Protein AF-A0A258B356-F1 (afdb_monomer_lite)

Secondary structure (DSSP, 8-state):
-----PPPPHHHHHGGG--------SS--HHHHHHHHHHHTT--HHHHHHHH---HHHHHHHHTSHHHHHHHHHHHHHHHHHHHHHHHHHHHHHHHHHHHHHHHHHH-GGGS-HHHHHHHHHHHHHHTT-S---------------HHHHHHHHHHHHTTS----TTS------TTSS-S--PPEETTEE---------------SHHHHHTTSSS--

Foldseek 3Di:
DDDDDDDDDPVVVVVVPPPDDLDQDDDDDPLLLVLLLCVLVVDDLVVSCVVSVDDSVVVVSLCVHPVSVVSNVVNNVVVVVVVVVVVVVVVVVVVVVVVVVVVCCVPPVPVDDPVNVVVVVQVVCVVVVVHDDDPPPPPPCPVVCPVVNVVVVVVVVVVVDDDDPPDDDPPDPPPPPDDPDPADDDPNHGDDDDPDPPDPPPDPPPVVVVVVVPPPDD

Structure (mmCIF, N/CA/C/O backbone):
data_AF-A0A258B356-F1
#
_entry.id   AF-A0A258B356-F1
#
loop_
_atom_site.group_PDB
_atom_site.id
_atom_site.type_symbol
_atom_site.label_atom_id
_atom_site.label_alt_id
_atom_site.label_comp_id
_atom_site.label_asym_id
_atom_site.label_entity_id
_atom_site.label_seq_id
_atom_site.pdbx_PDB_ins_code
_atom_site.Cartn_x
_atom_site.Cartn_y
_atom_site.Cartn_z
_atom_site.occupancy
_atom_site.B_iso_or_equiv
_atom_site.auth_seq_id
_atom_site.auth_comp_id
_atom_site.auth_asym_id
_atom_site.auth_atom_id
_atom_site.pdbx_PDB_model_num
ATOM 1 N N . MET A 1 1 ? 37.649 -4.339 -67.274 1.00 43.03 1 MET A N 1
ATOM 2 C CA . MET A 1 1 ? 37.878 -3.579 -66.028 1.00 43.03 1 MET A CA 1
ATOM 3 C C . MET A 1 1 ? 37.607 -4.519 -64.869 1.00 43.03 1 MET A C 1
ATOM 5 O O . MET A 1 1 ? 36.461 -4.872 -64.635 1.00 43.03 1 MET A O 1
ATOM 9 N N . THR A 1 2 ? 38.665 -5.040 -64.258 1.00 38.47 2 THR A N 1
ATOM 10 C CA . THR A 1 2 ? 38.618 -6.016 -63.162 1.00 38.47 2 THR A CA 1
ATOM 11 C C . THR A 1 2 ? 38.406 -5.286 -61.837 1.00 38.47 2 THR A C 1
ATOM 13 O O . THR A 1 2 ? 39.225 -4.451 -61.463 1.00 38.47 2 THR A O 1
ATOM 16 N N . LEU A 1 3 ? 37.299 -5.579 -61.150 1.00 47.00 3 LEU A N 1
ATOM 17 C CA . LEU A 1 3 ? 37.018 -5.106 -59.793 1.00 47.00 3 LEU A CA 1
ATOM 18 C C . LEU A 1 3 ? 38.031 -5.742 -58.830 1.00 47.00 3 LEU A C 1
ATOM 20 O O . LEU A 1 3 ? 37.992 -6.943 -58.577 1.00 47.00 3 LEU A O 1
ATOM 24 N N . SER A 1 4 ? 38.970 -4.930 -58.349 1.00 47.59 4 SER A N 1
ATOM 25 C CA . SER A 1 4 ? 39.955 -5.299 -57.335 1.00 47.59 4 SER A CA 1
ATOM 26 C C . SER A 1 4 ? 39.274 -5.320 -55.969 1.00 47.59 4 SER A C 1
ATOM 28 O O . SER A 1 4 ? 38.911 -4.268 -55.448 1.00 47.59 4 SER A O 1
ATOM 30 N N . ALA A 1 5 ? 39.095 -6.505 -55.390 1.00 57.16 5 ALA A N 1
ATOM 31 C CA . ALA A 1 5 ? 38.694 -6.651 -53.997 1.00 57.16 5 ALA A CA 1
ATOM 32 C C . ALA A 1 5 ? 39.847 -6.172 -53.096 1.00 57.16 5 ALA A C 1
ATOM 34 O O . ALA A 1 5 ? 40.928 -6.762 -53.107 1.00 57.16 5 ALA A O 1
ATOM 35 N N . MET A 1 6 ? 39.643 -5.072 -52.365 1.00 72.62 6 MET A N 1
ATOM 36 C CA . MET A 1 6 ? 40.576 -4.628 -51.326 1.00 72.62 6 MET A CA 1
ATOM 37 C C . MET A 1 6 ? 40.524 -5.603 -50.138 1.00 72.62 6 MET A C 1
ATOM 39 O O . MET A 1 6 ? 39.431 -6.035 -49.766 1.00 72.62 6 MET A O 1
ATOM 43 N N . PRO A 1 7 ? 41.673 -5.969 -49.544 1.00 64.50 7 PRO A N 1
ATOM 44 C CA . PRO A 1 7 ? 41.696 -6.817 -48.361 1.00 64.50 7 PRO A CA 1
ATOM 45 C C . PRO A 1 7 ? 41.173 -6.029 -47.153 1.00 64.50 7 PRO A C 1
ATOM 47 O O . PRO A 1 7 ? 41.676 -4.946 -46.867 1.00 64.50 7 PRO A O 1
ATOM 50 N N . LEU A 1 8 ? 40.173 -6.581 -46.459 1.00 61.94 8 LEU A N 1
ATOM 51 C CA . LEU A 1 8 ? 39.701 -6.083 -45.162 1.00 61.94 8 LEU A CA 1
ATOM 52 C C . LEU A 1 8 ? 40.896 -6.000 -44.207 1.00 61.94 8 LEU A C 1
ATOM 54 O O . LEU A 1 8 ? 41.595 -6.997 -43.998 1.00 61.94 8 LEU A O 1
ATOM 58 N N . THR A 1 9 ? 41.169 -4.805 -43.688 1.00 68.81 9 THR A N 1
ATOM 59 C CA . THR A 1 9 ? 42.334 -4.568 -42.833 1.00 68.81 9 THR A CA 1
ATOM 60 C C . THR A 1 9 ? 41.961 -4.740 -41.367 1.00 68.81 9 THR A C 1
ATOM 62 O O . THR A 1 9 ? 40.819 -4.532 -40.975 1.00 68.81 9 THR A O 1
ATOM 65 N N . LEU A 1 10 ? 42.935 -5.120 -40.537 1.00 58.34 10 LEU A N 1
ATOM 66 C CA . LEU A 1 10 ? 42.741 -5.344 -39.099 1.00 58.34 10 LEU A CA 1
ATOM 67 C C . LEU A 1 10 ? 42.244 -4.075 -38.370 1.00 58.34 10 LEU A C 1
ATOM 69 O O . LEU A 1 10 ? 41.558 -4.179 -37.362 1.00 58.34 10 LEU A O 1
ATOM 73 N N . ALA A 1 11 ? 42.505 -2.896 -38.945 1.00 61.44 11 ALA A N 1
ATOM 74 C CA . ALA A 1 11 ? 42.010 -1.603 -38.478 1.00 61.44 11 ALA A CA 1
ATOM 75 C C . ALA A 1 11 ? 40.483 -1.430 -38.628 1.00 61.44 11 ALA A C 1
ATOM 77 O O . ALA A 1 11 ? 39.875 -0.725 -37.830 1.00 61.44 11 ALA A O 1
ATOM 78 N N . ASP A 1 12 ? 39.841 -2.102 -39.594 1.00 58.44 12 ASP A N 1
ATOM 79 C CA . ASP A 1 12 ? 38.379 -2.036 -39.769 1.00 58.44 12 ASP A CA 1
ATOM 80 C C . ASP A 1 12 ? 37.628 -2.839 -38.689 1.00 58.44 12 ASP A C 1
ATOM 82 O O . ASP A 1 12 ? 36.438 -2.624 -38.457 1.00 58.44 12 ASP A O 1
ATOM 86 N N . LEU A 1 13 ? 38.311 -3.769 -38.006 1.00 58.81 13 LEU A N 1
ATOM 87 C CA . LEU A 1 13 ? 37.727 -4.565 -36.923 1.00 58.81 13 LEU A CA 1
ATOM 88 C C . LEU A 1 13 ? 37.657 -3.772 -35.605 1.00 58.81 13 LEU A C 1
ATOM 90 O O . LEU A 1 13 ? 36.736 -3.979 -34.813 1.00 58.81 13 LEU A O 1
ATOM 94 N N . GLU A 1 14 ? 38.582 -2.832 -35.396 1.00 59.41 14 GLU A N 1
ATOM 95 C CA . GLU A 1 14 ? 38.691 -2.034 -34.166 1.00 59.41 14 GLU A CA 1
ATOM 96 C C . GLU A 1 14 ? 37.589 -0.964 -34.039 1.00 59.41 14 GLU A C 1
ATOM 98 O O . GLU A 1 14 ? 37.218 -0.599 -32.924 1.00 59.41 14 GLU A O 1
ATOM 103 N N . ASP A 1 15 ? 36.981 -0.530 -35.149 1.00 54.97 15 ASP A N 1
ATOM 104 C CA . ASP A 1 15 ? 35.908 0.483 -35.145 1.00 54.97 15 ASP A CA 1
ATOM 105 C C . ASP A 1 15 ? 34.503 -0.117 -34.893 1.00 54.97 15 ASP A C 1
ATOM 107 O O . ASP A 1 15 ? 33.514 0.587 -34.685 1.00 54.97 15 ASP A O 1
ATOM 111 N N . SER A 1 16 ? 34.394 -1.451 -34.853 1.00 54.31 16 SER A N 1
ATOM 112 C CA . SER A 1 16 ? 33.121 -2.156 -34.620 1.00 54.31 16 SER A CA 1
ATOM 113 C C . SER A 1 16 ? 32.748 -2.320 -33.135 1.00 54.31 16 SER A C 1
ATOM 115 O O . SER A 1 16 ? 31.652 -2.779 -32.814 1.00 54.31 16 SER A O 1
ATOM 117 N N . SER A 1 17 ? 33.627 -1.896 -32.220 1.00 53.19 17 SER A N 1
ATOM 118 C CA . SER A 1 17 ? 33.479 -2.036 -30.762 1.00 53.19 17 SER A CA 1
ATOM 119 C C . SER A 1 17 ? 32.760 -0.853 -30.082 1.00 53.19 17 SER A C 1
ATOM 121 O O . SER A 1 17 ? 32.820 -0.704 -28.856 1.00 53.19 17 SER A O 1
ATOM 123 N N . ALA A 1 18 ? 32.079 0.021 -30.827 1.00 60.62 18 ALA A N 1
ATOM 124 C CA . ALA A 1 18 ? 31.325 1.107 -30.207 1.00 60.62 18 ALA A CA 1
ATOM 125 C C . ALA A 1 18 ? 30.130 0.539 -29.405 1.00 60.62 18 ALA A C 1
ATOM 127 O O . ALA A 1 18 ? 29.306 -0.183 -29.974 1.00 60.62 18 ALA A O 1
ATOM 128 N N . PRO A 1 19 ? 29.978 0.861 -28.102 1.00 60.59 19 PRO A N 1
ATOM 129 C CA . PRO A 1 19 ? 28.811 0.432 -27.344 1.00 60.59 19 PRO A CA 1
ATOM 130 C C . PRO A 1 19 ? 27.559 1.009 -28.004 1.00 60.59 19 PRO A C 1
ATOM 132 O O . PRO A 1 19 ? 27.452 2.223 -28.208 1.00 60.59 19 PRO A O 1
ATOM 135 N N . ALA A 1 20 ? 26.618 0.133 -28.365 1.00 62.78 20 ALA A N 1
ATOM 136 C CA . ALA A 1 20 ? 25.348 0.531 -28.951 1.00 62.78 20 ALA A CA 1
ATOM 137 C C . ALA A 1 20 ? 24.687 1.572 -28.037 1.00 62.78 20 ALA A C 1
ATOM 139 O O . ALA A 1 20 ? 24.330 1.272 -26.895 1.00 62.78 20 ALA A O 1
ATOM 140 N N . LYS A 1 21 ? 24.563 2.815 -28.521 1.00 61.69 21 LYS A N 1
ATOM 141 C CA . LYS A 1 21 ? 23.889 3.882 -27.774 1.00 61.69 21 LYS A CA 1
ATOM 142 C C . LYS A 1 21 ? 22.481 3.393 -27.421 1.00 61.69 21 LYS A C 1
ATOM 144 O O . LYS A 1 21 ? 21.797 2.898 -28.322 1.00 61.69 21 LYS A O 1
ATOM 149 N N . PRO A 1 22 ? 22.036 3.518 -26.158 1.00 58.59 22 PRO A N 1
ATOM 150 C CA . PRO A 1 22 ? 20.687 3.119 -25.794 1.00 58.59 22 PRO A CA 1
ATOM 151 C C . PRO A 1 22 ? 19.712 3.916 -26.658 1.00 58.59 22 PRO A C 1
ATOM 153 O O . PRO A 1 22 ? 19.739 5.149 -26.682 1.00 58.59 22 PRO A O 1
ATOM 156 N N . SER A 1 23 ? 18.898 3.206 -27.436 1.00 62.22 23 SER A N 1
ATOM 157 C CA . SER A 1 23 ? 17.839 3.827 -28.216 1.00 62.22 23 SER A CA 1
ATOM 158 C C . SER A 1 23 ? 16.852 4.441 -27.232 1.00 62.22 23 SER A C 1
ATOM 160 O O . SER A 1 23 ? 16.149 3.705 -26.542 1.00 62.22 23 SER A O 1
ATOM 162 N N . VAL A 1 24 ? 16.816 5.770 -27.159 1.00 61.50 24 VAL A N 1
ATOM 163 C CA . VAL A 1 24 ? 15.794 6.499 -26.402 1.00 61.50 24 VAL A CA 1
ATOM 164 C C . VAL A 1 24 ? 14.435 6.054 -26.933 1.00 61.50 24 VAL A C 1
ATOM 166 O O . VAL A 1 24 ? 14.195 6.128 -28.145 1.00 61.50 24 VAL A O 1
ATOM 169 N N . VAL A 1 25 ? 13.569 5.530 -26.063 1.00 62.16 25 VAL A N 1
ATOM 170 C CA . VAL A 1 25 ? 12.287 4.981 -26.503 1.00 62.16 25 VAL A CA 1
ATOM 171 C C . VAL A 1 25 ? 11.452 6.096 -27.136 1.00 62.16 25 VAL A C 1
ATOM 173 O O . VAL A 1 25 ? 11.137 7.120 -26.530 1.00 62.16 25 VAL A O 1
ATOM 176 N N . ALA A 1 26 ? 11.087 5.897 -28.401 1.00 63.91 26 ALA A N 1
ATOM 177 C CA . ALA A 1 26 ? 10.266 6.823 -29.162 1.00 63.91 26 ALA A CA 1
ATOM 178 C C . ALA A 1 26 ? 8.815 6.782 -28.653 1.00 63.91 26 ALA A C 1
ATOM 180 O O . ALA A 1 26 ? 8.016 5.985 -29.137 1.00 63.91 26 ALA A O 1
ATOM 181 N N . ARG A 1 27 ? 8.495 7.669 -27.700 1.00 74.44 27 ARG A N 1
ATOM 182 C CA . ARG A 1 27 ? 7.173 7.884 -27.072 1.00 74.44 27 ARG A CA 1
ATOM 183 C C . ARG A 1 27 ? 6.579 6.643 -26.381 1.00 74.44 27 ARG A C 1
ATOM 185 O O . ARG A 1 27 ? 6.319 5.604 -26.986 1.00 74.44 27 ARG A O 1
ATOM 192 N N . LEU A 1 28 ? 6.271 6.790 -25.096 1.00 81.31 28 LEU A N 1
ATOM 193 C CA . LEU A 1 28 ? 5.627 5.748 -24.301 1.00 81.31 28 LEU A CA 1
ATOM 194 C C . LEU A 1 28 ? 4.188 5.510 -24.795 1.00 81.31 28 LEU A C 1
ATOM 196 O O . LEU A 1 28 ? 3.343 6.395 -24.767 1.00 81.31 28 LEU A O 1
ATOM 200 N N . ARG A 1 29 ? 3.943 4.304 -25.314 1.00 88.94 29 ARG A N 1
ATOM 201 C CA . ARG A 1 29 ? 2.620 3.756 -25.681 1.00 88.94 29 ARG A CA 1
ATOM 202 C C . ARG A 1 29 ? 1.866 3.171 -24.481 1.00 88.94 29 ARG A C 1
ATOM 204 O O . ARG A 1 29 ? 2.502 2.759 -23.514 1.00 88.94 29 ARG A O 1
ATOM 211 N N . ASP A 1 30 ? 0.553 2.985 -24.621 1.00 87.12 30 ASP A N 1
ATOM 212 C CA . ASP A 1 30 ? -0.350 2.384 -23.617 1.00 87.12 30 ASP A CA 1
ATOM 213 C C . ASP A 1 30 ? 0.135 1.036 -23.059 1.00 87.12 30 ASP A C 1
ATOM 215 O O . ASP A 1 30 ? 0.009 0.763 -21.867 1.00 87.12 30 ASP A O 1
ATOM 219 N N . SER A 1 31 ? 0.762 0.200 -23.891 1.00 88.00 31 SER A N 1
ATOM 220 C CA . SER A 1 31 ? 1.335 -1.077 -23.447 1.00 88.00 31 SER A CA 1
ATOM 221 C C . SER A 1 31 ? 2.416 -0.901 -22.372 1.00 88.00 31 SER A C 1
ATOM 223 O O . SER A 1 31 ? 2.503 -1.707 -21.447 1.00 88.00 31 SER A O 1
ATOM 225 N N . HIS A 1 32 ? 3.203 0.178 -22.442 1.00 91.19 32 HIS A N 1
ATOM 226 C CA . HIS A 1 32 ? 4.209 0.492 -21.428 1.00 91.19 32 HIS A CA 1
ATOM 227 C C . HIS A 1 32 ? 3.563 1.028 -20.148 1.00 91.19 32 HIS A C 1
ATOM 229 O O . HIS A 1 32 ? 4.043 0.715 -19.067 1.00 91.19 32 HIS A O 1
ATOM 235 N N . HIS A 1 33 ? 2.443 1.753 -20.238 1.00 92.62 33 HIS A N 1
ATOM 236 C CA . HIS A 1 33 ? 1.664 2.141 -19.056 1.00 92.62 33 HIS A CA 1
ATOM 237 C C . HIS A 1 33 ? 1.158 0.918 -18.288 1.00 92.62 33 HIS A C 1
ATOM 239 O O . HIS A 1 33 ? 1.286 0.861 -17.065 1.00 92.62 33 HIS A O 1
ATOM 245 N N . GLY A 1 34 ? 0.656 -0.092 -19.006 1.00 91.00 34 GLY A N 1
ATOM 246 C CA . GLY A 1 34 ? 0.271 -1.370 -18.406 1.00 91.00 34 GLY A CA 1
ATOM 247 C C . GLY A 1 34 ? 1.438 -2.051 -17.687 1.00 91.00 34 GLY A C 1
ATOM 248 O O . GLY A 1 34 ? 1.293 -2.480 -16.543 1.00 91.00 34 GLY A O 1
ATOM 249 N N . LEU A 1 35 ? 2.616 -2.089 -18.317 1.00 93.94 35 LEU A N 1
ATOM 250 C CA . LEU A 1 35 ? 3.807 -2.677 -17.706 1.00 93.94 35 LEU A CA 1
ATOM 251 C C . LEU A 1 35 ? 4.291 -1.890 -16.479 1.00 93.94 35 LEU A C 1
ATOM 253 O O . LEU A 1 35 ? 4.577 -2.482 -15.441 1.00 93.94 35 LEU A O 1
ATOM 257 N N . ALA A 1 36 ? 4.348 -0.561 -16.583 1.00 93.88 36 ALA A N 1
ATOM 258 C CA . ALA A 1 36 ? 4.761 0.319 -15.498 1.00 93.88 36 ALA A CA 1
ATOM 259 C C . ALA A 1 36 ? 3.845 0.167 -14.278 1.00 93.88 36 ALA A C 1
ATOM 261 O O . ALA A 1 36 ? 4.342 0.158 -13.157 1.00 93.88 36 ALA A O 1
ATOM 262 N N . ARG A 1 37 ? 2.534 -0.036 -14.482 1.00 93.44 37 ARG A N 1
ATOM 263 C CA . ARG A 1 37 ? 1.578 -0.304 -13.399 1.00 93.44 37 ARG A CA 1
ATOM 264 C C . ARG A 1 37 ? 1.884 -1.611 -12.667 1.00 93.44 37 ARG A C 1
ATOM 266 O O . ARG A 1 37 ? 1.971 -1.614 -11.445 1.00 93.44 37 ARG A O 1
ATOM 273 N N . LEU A 1 38 ? 2.119 -2.695 -13.407 1.00 93.38 38 LEU A N 1
ATOM 274 C CA . LEU A 1 38 ? 2.454 -4.001 -12.823 1.00 93.38 38 LEU A CA 1
ATOM 275 C C . LEU A 1 38 ? 3.778 -3.964 -12.042 1.00 93.38 38 LEU A C 1
ATOM 277 O O . LEU A 1 38 ? 3.902 -4.596 -10.994 1.00 93.38 38 LEU A O 1
ATOM 281 N N . ILE A 1 39 ? 4.759 -3.204 -12.532 1.00 94.00 39 ILE A N 1
ATOM 282 C CA . ILE A 1 39 ? 6.045 -3.004 -11.848 1.00 94.00 39 ILE A CA 1
ATOM 283 C C . ILE A 1 39 ? 5.882 -2.080 -10.630 1.00 94.00 39 ILE A C 1
ATOM 285 O O . ILE A 1 39 ? 6.495 -2.313 -9.586 1.00 94.00 39 ILE A O 1
ATOM 289 N N . ALA A 1 40 ? 5.043 -1.046 -10.726 1.00 94.19 40 ALA A N 1
ATOM 290 C CA . ALA A 1 40 ? 4.730 -0.143 -9.621 1.00 94.19 40 ALA A CA 1
ATOM 291 C C . ALA A 1 40 ? 4.013 -0.859 -8.466 1.00 94.19 40 ALA A C 1
ATOM 293 O O . ALA A 1 40 ? 4.297 -0.552 -7.311 1.00 94.19 40 ALA A O 1
ATOM 294 N N . GLU A 1 41 ? 3.175 -1.858 -8.765 1.00 90.38 41 GLU A N 1
ATOM 295 C CA . GLU A 1 41 ? 2.574 -2.777 -7.782 1.00 90.38 41 GLU A CA 1
ATOM 296 C C . GLU A 1 41 ? 3.612 -3.654 -7.051 1.00 90.38 41 GLU A C 1
ATOM 298 O O . GLU A 1 41 ? 3.281 -4.295 -6.056 1.00 90.38 41 GLU A O 1
ATOM 303 N N . GLY A 1 42 ? 4.867 -3.695 -7.517 1.00 92.19 42 GLY A N 1
ATOM 304 C CA . GLY A 1 42 ? 5.949 -4.459 -6.893 1.00 92.19 42 GLY A CA 1
ATOM 305 C C . GLY A 1 42 ? 6.026 -5.923 -7.330 1.00 92.19 42 GLY A C 1
ATOM 306 O O . GLY A 1 42 ? 6.678 -6.726 -6.660 1.00 92.19 42 GLY A O 1
ATOM 307 N N . ARG A 1 43 ? 5.384 -6.295 -8.446 1.00 92.38 43 ARG A N 1
ATOM 308 C CA . ARG A 1 43 ? 5.446 -7.668 -8.969 1.00 92.38 43 ARG A CA 1
ATOM 309 C C . ARG A 1 43 ? 6.845 -8.001 -9.507 1.00 92.38 43 ARG A C 1
ATOM 311 O O . ARG A 1 43 ? 7.489 -7.148 -10.123 1.00 92.38 43 ARG A O 1
ATOM 318 N N . PRO A 1 44 ? 7.328 -9.244 -9.336 1.00 92.88 44 PRO A N 1
ATOM 319 C CA . PRO A 1 44 ? 8.616 -9.664 -9.873 1.00 92.88 44 PRO A CA 1
ATOM 320 C C . PRO A 1 44 ? 8.583 -9.727 -11.406 1.00 92.88 44 PRO A C 1
ATOM 322 O O . PRO A 1 44 ? 7.585 -10.119 -12.009 1.00 92.88 44 PRO A O 1
ATOM 325 N N . ARG A 1 45 ? 9.716 -9.426 -12.054 1.00 92.38 45 ARG A N 1
ATOM 326 C CA . ARG A 1 45 ? 9.838 -9.358 -13.527 1.00 92.38 45 ARG A CA 1
ATOM 327 C C . ARG A 1 45 ? 9.334 -10.608 -14.258 1.00 92.38 45 ARG A C 1
ATOM 329 O O . ARG A 1 45 ? 8.769 -10.495 -15.338 1.00 92.38 45 ARG A O 1
ATOM 336 N N . VAL A 1 46 ? 9.516 -11.789 -13.666 1.00 93.31 46 VAL A N 1
ATOM 337 C CA . VAL A 1 46 ? 9.052 -13.073 -14.225 1.00 93.31 46 VAL A CA 1
ATOM 338 C C . VAL A 1 46 ? 7.521 -13.135 -14.293 1.00 93.31 46 VAL A C 1
ATOM 340 O O . VAL A 1 46 ? 6.951 -13.583 -15.287 1.00 93.31 46 VAL A O 1
ATOM 343 N N . GLU A 1 47 ? 6.843 -12.639 -13.262 1.00 93.56 47 GLU A N 1
ATOM 344 C CA . GLU A 1 47 ? 5.381 -12.576 -13.218 1.00 93.56 47 GLU A CA 1
ATOM 345 C C . GLU A 1 47 ? 4.858 -11.500 -14.172 1.00 93.56 47 GLU A C 1
ATOM 347 O O . GLU A 1 47 ? 3.945 -11.750 -14.955 1.00 93.56 47 GLU A O 1
ATOM 352 N N . VAL A 1 48 ? 5.501 -10.330 -14.188 1.00 95.31 48 VAL A N 1
ATOM 353 C CA . VAL A 1 48 ? 5.172 -9.246 -15.123 1.00 95.31 48 VAL A CA 1
ATOM 354 C C . VAL A 1 48 ? 5.314 -9.708 -16.578 1.00 95.31 48 VAL A C 1
ATOM 356 O O . VAL A 1 48 ? 4.445 -9.423 -17.402 1.00 95.31 48 VAL A O 1
ATOM 359 N N . SER A 1 49 ? 6.370 -10.460 -16.897 1.00 94.31 49 SER A N 1
ATOM 360 C CA . SER A 1 49 ? 6.578 -11.079 -18.211 1.00 94.31 49 SER A CA 1
ATOM 361 C C . SER A 1 49 ? 5.447 -12.044 -18.569 1.00 94.31 49 SER A C 1
ATOM 363 O O . SER A 1 49 ? 4.889 -11.959 -19.661 1.00 94.31 49 SER A O 1
ATOM 365 N N . SER A 1 50 ? 5.033 -12.886 -17.619 1.00 94.44 50 SER A N 1
ATOM 366 C CA . SER A 1 50 ? 3.937 -13.846 -17.814 1.00 94.44 50 SER A CA 1
ATOM 367 C C . SER A 1 50 ? 2.588 -13.162 -18.069 1.00 94.44 50 SER A C 1
ATOM 369 O O . SER A 1 50 ? 1.793 -13.652 -18.866 1.00 94.44 50 SER A O 1
ATOM 371 N N . ILE A 1 51 ? 2.327 -12.024 -17.417 1.00 93.69 51 ILE A N 1
ATOM 372 C CA . ILE A 1 51 ? 1.074 -11.264 -17.562 1.00 93.69 51 ILE A CA 1
ATOM 373 C C . ILE A 1 51 ? 1.060 -10.447 -18.859 1.00 93.69 51 ILE A C 1
ATOM 375 O O . ILE A 1 51 ? 0.052 -10.397 -19.560 1.00 93.69 51 ILE A O 1
ATOM 379 N N . SER A 1 52 ? 2.165 -9.766 -19.159 1.00 92.25 52 SER A N 1
ATOM 380 C CA . SER A 1 52 ? 2.241 -8.802 -20.262 1.00 92.25 52 SER A CA 1
ATOM 381 C C . SER A 1 52 ? 2.656 -9.419 -21.600 1.00 92.25 52 SER A C 1
ATOM 383 O O . SER A 1 52 ? 2.466 -8.797 -22.643 1.00 92.25 52 SER A O 1
ATOM 385 N N . GLY A 1 53 ? 3.228 -10.626 -21.582 1.00 93.25 53 GLY A N 1
ATOM 386 C CA . GLY A 1 53 ? 3.754 -11.308 -22.765 1.00 93.25 53 GLY A CA 1
ATOM 387 C C . GLY A 1 53 ? 5.091 -10.755 -23.270 1.00 93.25 53 GLY A C 1
ATOM 388 O O . GLY A 1 53 ? 5.556 -11.178 -24.327 1.00 93.25 53 GLY A O 1
ATOM 389 N N . TYR A 1 54 ? 5.720 -9.820 -22.549 1.00 93.00 54 TYR A N 1
ATOM 390 C CA . TYR A 1 54 ? 7.038 -9.290 -22.900 1.00 93.00 54 TYR A CA 1
ATOM 391 C C . TYR A 1 54 ? 8.172 -10.130 -22.316 1.00 93.00 54 TYR A C 1
ATOM 393 O O . TYR A 1 54 ? 8.077 -10.643 -21.204 1.00 93.00 54 TYR A O 1
ATOM 401 N N . ASP A 1 55 ? 9.283 -10.212 -23.045 1.00 93.94 55 ASP A N 1
ATOM 402 C CA . ASP A 1 55 ? 10.494 -10.889 -22.582 1.00 93.94 55 ASP A CA 1
ATOM 403 C C . ASP A 1 55 ? 11.115 -10.177 -21.357 1.00 93.94 55 ASP A C 1
ATOM 405 O O . ASP A 1 55 ? 11.224 -8.944 -21.366 1.00 93.94 55 ASP A O 1
ATOM 409 N N . PRO A 1 56 ? 11.589 -10.900 -20.323 1.00 92.81 56 PRO A N 1
ATOM 410 C CA . PRO A 1 56 ? 12.210 -10.286 -19.145 1.00 92.81 56 PRO A CA 1
ATOM 411 C C . PRO A 1 56 ? 13.402 -9.369 -19.463 1.00 92.81 56 PRO A C 1
ATOM 413 O O . PRO A 1 56 ? 13.609 -8.363 -18.780 1.00 92.81 56 PRO A O 1
ATOM 416 N N . SER A 1 57 ? 14.168 -9.664 -20.516 1.00 92.38 57 SER A N 1
ATOM 417 C CA . SER A 1 57 ? 15.303 -8.842 -20.958 1.00 92.38 57 SER A CA 1
ATOM 418 C C . SER A 1 57 ? 14.833 -7.541 -21.609 1.00 92.38 57 SER A C 1
ATOM 420 O O . SER A 1 57 ? 15.493 -6.508 -21.490 1.00 92.38 57 SER A O 1
ATOM 422 N N . TYR A 1 58 ? 13.681 -7.557 -22.289 1.00 91.62 58 TYR A N 1
ATOM 423 C CA . TYR A 1 58 ? 13.041 -6.337 -22.786 1.00 91.62 58 TYR A CA 1
ATOM 424 C C . TYR A 1 58 ? 12.575 -5.450 -21.626 1.00 91.62 58 TYR A C 1
ATOM 426 O O . TYR A 1 58 ? 12.885 -4.260 -21.620 1.00 91.62 58 TYR A O 1
ATOM 434 N N . ILE A 1 59 ? 11.932 -6.040 -20.613 1.00 92.94 59 ILE A N 1
ATOM 435 C CA . ILE A 1 59 ? 11.518 -5.329 -19.392 1.00 92.94 59 ILE A CA 1
ATOM 436 C C . ILE A 1 59 ? 12.733 -4.684 -18.714 1.00 92.94 59 ILE A C 1
ATOM 438 O O . ILE A 1 59 ? 12.706 -3.496 -18.413 1.00 92.94 59 ILE A O 1
ATOM 442 N N . SER A 1 60 ? 13.832 -5.430 -18.555 1.00 92.69 60 SER A N 1
ATOM 443 C CA . SER A 1 60 ? 15.058 -4.908 -17.940 1.00 92.69 60 SER A CA 1
ATOM 444 C C . SER A 1 60 ? 15.681 -3.750 -18.723 1.00 92.69 60 SER A C 1
ATOM 446 O O . SER A 1 60 ? 16.207 -2.825 -18.112 1.00 92.69 60 SER A O 1
ATOM 448 N N . ARG A 1 61 ? 15.651 -3.788 -20.062 1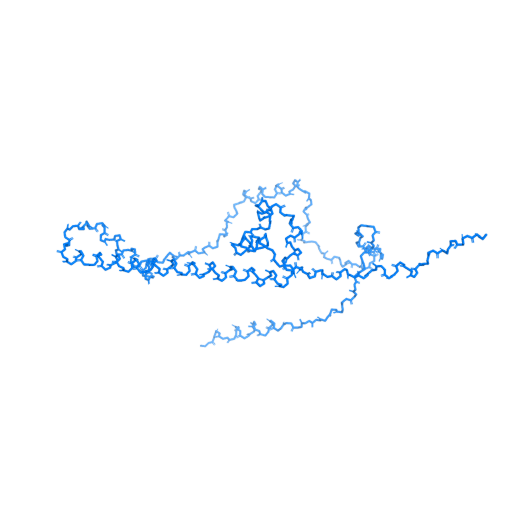.00 91.50 61 ARG A N 1
ATOM 449 C CA . ARG A 1 61 ? 16.130 -2.665 -20.887 1.00 91.50 61 ARG A CA 1
ATOM 450 C C . ARG A 1 61 ? 15.232 -1.447 -20.753 1.00 91.50 61 ARG A C 1
ATOM 452 O O . ARG A 1 61 ? 15.729 -0.329 -20.765 1.00 91.50 61 ARG A O 1
ATOM 459 N N . MET A 1 62 ? 13.931 -1.662 -20.620 1.00 89.75 62 MET A N 1
ATOM 460 C CA . MET A 1 62 ? 12.983 -0.569 -20.474 1.00 89.75 62 MET A CA 1
ATOM 461 C C . MET A 1 62 ? 13.052 0.073 -19.087 1.00 89.75 62 MET A C 1
ATOM 463 O O . MET A 1 62 ? 12.982 1.287 -18.985 1.00 89.75 62 MET A O 1
ATOM 467 N N . GLU A 1 63 ? 13.299 -0.706 -18.031 1.00 90.62 63 GLU A N 1
ATOM 468 C CA . GLU A 1 63 ? 13.607 -0.181 -16.692 1.00 90.62 63 GLU A CA 1
ATOM 469 C C . GLU A 1 63 ? 14.889 0.662 -16.652 1.00 90.62 63 GLU A C 1
ATOM 471 O O . GLU A 1 63 ? 15.043 1.479 -15.748 1.00 90.62 63 GLU A O 1
ATOM 476 N N . ALA A 1 64 ? 15.807 0.483 -17.605 1.00 90.06 64 ALA A N 1
ATOM 477 C CA . ALA A 1 64 ? 16.998 1.318 -17.728 1.00 90.06 64 ALA A CA 1
ATOM 478 C C . ALA A 1 64 ? 16.721 2.676 -18.406 1.00 90.06 64 ALA A C 1
ATOM 480 O O . ALA A 1 64 ? 17.595 3.542 -18.380 1.00 90.06 64 ALA A O 1
ATOM 481 N N . ASP A 1 65 ? 15.541 2.877 -19.009 1.00 90.81 65 ASP A N 1
ATOM 482 C CA . ASP A 1 65 ? 15.145 4.155 -19.609 1.00 90.81 65 ASP A CA 1
ATOM 483 C C . ASP A 1 65 ? 14.607 5.115 -18.523 1.00 90.81 65 ASP A C 1
ATOM 485 O O . ASP A 1 65 ? 13.625 4.779 -17.847 1.00 90.81 65 ASP A O 1
ATOM 489 N N . PRO A 1 66 ? 15.188 6.321 -18.362 1.00 91.44 66 PRO A N 1
ATOM 490 C CA . PRO A 1 66 ? 14.722 7.311 -17.391 1.00 91.44 66 PRO A CA 1
ATOM 491 C C . PRO A 1 66 ? 13.238 7.675 -17.535 1.00 91.44 66 PRO A C 1
ATOM 493 O O . PRO A 1 66 ? 12.538 7.798 -16.531 1.00 91.44 66 PRO A O 1
ATOM 496 N N . ALA A 1 67 ? 12.720 7.779 -18.763 1.00 89.69 67 ALA A N 1
ATOM 497 C CA . ALA A 1 67 ? 11.322 8.152 -18.988 1.00 89.69 67 ALA A CA 1
ATOM 498 C C . ALA A 1 67 ? 10.352 7.069 -18.487 1.00 89.69 67 ALA A C 1
ATOM 500 O O . ALA A 1 67 ? 9.242 7.356 -18.037 1.00 89.69 67 ALA A O 1
ATOM 501 N N . PHE A 1 68 ? 10.766 5.802 -18.552 1.00 93.25 68 PHE A N 1
ATOM 502 C CA . PHE A 1 68 ? 9.974 4.695 -18.032 1.00 93.25 68 PHE A CA 1
ATOM 503 C C . PHE A 1 68 ? 10.042 4.613 -16.501 1.00 93.25 68 PHE A C 1
ATOM 505 O O . PHE A 1 68 ? 9.040 4.287 -15.862 1.00 93.25 68 PHE A O 1
ATOM 512 N N . GLN A 1 69 ? 11.185 4.960 -15.900 1.00 93.88 69 GLN A N 1
ATOM 513 C CA . GLN A 1 69 ? 11.318 5.056 -14.443 1.00 93.88 69 GLN A CA 1
ATOM 514 C C . GLN A 1 69 ? 10.402 6.134 -13.853 1.00 93.88 69 GLN A C 1
ATOM 516 O O . GLN A 1 69 ? 9.695 5.852 -12.884 1.00 93.88 69 GLN A O 1
ATOM 521 N N . GLU A 1 70 ? 10.335 7.315 -14.476 1.00 93.06 70 GLU A N 1
ATOM 522 C CA . GLU A 1 70 ? 9.394 8.377 -14.085 1.00 93.06 70 GLU A CA 1
ATOM 523 C C . GLU A 1 70 ? 7.939 7.885 -14.130 1.00 93.06 70 GLU A C 1
ATOM 525 O O . GLU A 1 70 ? 7.141 8.167 -13.232 1.00 93.06 70 GLU A O 1
ATOM 530 N N . LEU A 1 71 ? 7.591 7.089 -15.146 1.00 93.12 71 LEU A N 1
ATOM 531 C CA . LEU A 1 71 ? 6.252 6.521 -15.270 1.00 93.12 71 LEU A CA 1
ATOM 532 C C . LEU A 1 71 ? 5.939 5.504 -14.161 1.00 93.12 71 LEU A C 1
ATOM 534 O O . LEU A 1 71 ? 4.831 5.502 -13.620 1.00 93.12 71 LEU A O 1
ATOM 538 N N . ILE A 1 72 ? 6.901 4.649 -13.801 1.00 94.94 72 ILE A N 1
ATOM 539 C CA . ILE A 1 72 ? 6.755 3.719 -12.671 1.00 94.94 72 ILE A CA 1
ATOM 540 C C . ILE A 1 72 ? 6.545 4.502 -11.372 1.00 94.94 72 ILE A C 1
ATOM 542 O O . ILE A 1 72 ? 5.651 4.169 -10.590 1.00 94.94 72 ILE A O 1
ATOM 546 N N . GLU A 1 73 ? 7.343 5.542 -11.133 1.00 94.81 73 GLU A N 1
ATOM 547 C CA . GLU A 1 73 ? 7.238 6.369 -9.931 1.00 94.81 73 GLU A CA 1
ATOM 548 C C . GLU A 1 73 ? 5.887 7.087 -9.845 1.00 94.81 73 GLU A C 1
ATOM 550 O O . GLU A 1 73 ? 5.250 7.079 -8.789 1.00 94.81 73 GLU A O 1
ATOM 555 N N . HIS A 1 74 ? 5.382 7.609 -10.965 1.00 94.12 74 HIS A N 1
ATOM 556 C CA . HIS A 1 74 ? 4.035 8.168 -11.036 1.00 94.12 74 HIS A CA 1
ATOM 557 C C . HIS A 1 74 ? 2.973 7.165 -10.553 1.00 94.12 74 HIS A C 1
ATOM 559 O O . HIS A 1 74 ? 2.170 7.495 -9.678 1.00 94.12 74 HIS A O 1
ATOM 565 N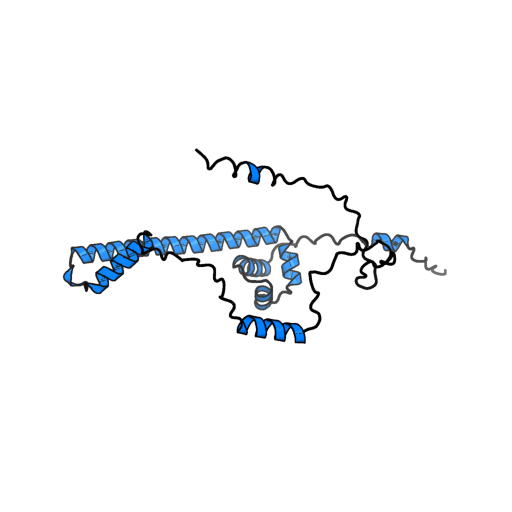 N . TYR A 1 75 ? 2.991 5.925 -11.054 1.00 93.69 75 TYR A N 1
ATOM 566 C CA . TYR A 1 75 ? 2.022 4.907 -10.631 1.00 93.69 75 TYR A CA 1
ATOM 567 C C . TYR A 1 75 ? 2.213 4.445 -9.185 1.00 93.69 75 TYR A C 1
ATOM 569 O O . TYR A 1 75 ? 1.220 4.163 -8.513 1.00 93.69 75 TYR A O 1
ATOM 577 N N . ARG A 1 76 ? 3.449 4.415 -8.672 1.00 93.56 76 ARG A N 1
ATOM 578 C CA . ARG A 1 76 ? 3.705 4.148 -7.246 1.00 93.56 76 ARG A CA 1
ATOM 579 C C . ARG A 1 76 ? 3.062 5.210 -6.363 1.00 93.56 76 ARG A C 1
ATOM 581 O O . ARG A 1 76 ? 2.406 4.869 -5.383 1.00 93.56 76 ARG A O 1
ATOM 588 N N . ASN A 1 77 ? 3.190 6.479 -6.742 1.00 91.38 77 ASN A N 1
ATOM 589 C CA . ASN A 1 77 ? 2.588 7.587 -6.006 1.00 91.38 77 ASN A CA 1
ATOM 590 C C . ASN A 1 77 ? 1.055 7.527 -6.035 1.00 91.38 77 ASN A C 1
ATOM 592 O O . ASN A 1 77 ? 0.417 7.753 -5.008 1.00 91.38 77 ASN A O 1
ATOM 596 N N . VAL A 1 78 ? 0.458 7.163 -7.175 1.00 89.50 78 VAL A N 1
ATOM 597 C CA . VAL A 1 78 ? -0.997 6.956 -7.284 1.00 89.50 78 VAL A CA 1
ATOM 598 C C . VAL A 1 78 ? -1.459 5.806 -6.385 1.00 89.50 78 VAL A C 1
ATOM 600 O O . VAL A 1 78 ? -2.387 5.989 -5.600 1.00 89.50 78 VAL A O 1
ATOM 603 N N . ALA A 1 79 ? -0.789 4.651 -6.435 1.00 85.19 79 ALA A N 1
ATOM 604 C CA . ALA A 1 79 ? -1.127 3.505 -5.590 1.00 85.19 79 ALA A CA 1
ATOM 605 C C . ALA A 1 79 ? -0.989 3.836 -4.093 1.00 85.19 79 ALA A C 1
ATOM 607 O O . ALA A 1 79 ? -1.855 3.490 -3.288 1.00 85.19 79 ALA A O 1
ATOM 608 N N . GLN A 1 80 ? 0.063 4.566 -3.717 1.00 84.19 80 GLN A N 1
ATOM 609 C CA . GLN A 1 80 ? 0.273 5.024 -2.345 1.00 84.19 80 GLN A CA 1
ATOM 610 C C . GLN A 1 80 ? -0.812 6.010 -1.890 1.00 84.19 80 GLN A C 1
ATOM 612 O O . GLN A 1 80 ? -1.266 5.944 -0.743 1.00 84.19 80 GLN A O 1
ATOM 617 N N . ALA A 1 81 ? -1.246 6.918 -2.768 1.00 80.94 81 ALA A N 1
ATOM 618 C CA . ALA A 1 81 ? -2.338 7.844 -2.485 1.00 80.94 81 ALA A CA 1
ATOM 619 C C . ALA A 1 81 ? -3.674 7.105 -2.285 1.00 80.94 81 ALA A C 1
ATOM 621 O O . ALA A 1 81 ? -4.381 7.385 -1.316 1.00 80.94 81 ALA A O 1
ATOM 622 N N . GLU A 1 82 ? -3.994 6.121 -3.133 1.00 82.00 82 GLU A N 1
ATOM 623 C CA . GLU A 1 82 ? -5.186 5.273 -2.976 1.00 82.00 82 GLU A CA 1
ATOM 624 C C . GLU A 1 82 ? -5.144 4.475 -1.668 1.00 82.00 82 GLU A C 1
ATOM 626 O O . GLU A 1 82 ? -6.118 4.472 -0.909 1.00 82.00 82 GLU A O 1
ATOM 631 N N . TYR A 1 83 ? -4.001 3.859 -1.356 1.00 78.31 83 TYR A N 1
ATOM 632 C CA . TYR A 1 83 ? -3.797 3.147 -0.096 1.00 78.31 83 TYR A CA 1
ATOM 633 C C . TYR A 1 83 ? -4.028 4.070 1.104 1.00 78.31 83 TYR A C 1
ATOM 635 O O . TYR A 1 83 ? -4.772 3.722 2.024 1.00 78.31 83 TYR A O 1
ATOM 643 N N . SER A 1 84 ? -3.455 5.274 1.068 1.00 81.56 84 SER A N 1
ATOM 644 C CA . SER A 1 84 ? -3.607 6.273 2.132 1.00 81.56 84 SER A CA 1
ATOM 645 C C . SER A 1 84 ? -5.064 6.720 2.287 1.00 81.56 84 SER A C 1
ATOM 647 O O . SER A 1 84 ? -5.551 6.860 3.408 1.00 81.56 84 SER A O 1
ATOM 649 N N . HIS A 1 85 ? -5.793 6.872 1.178 1.00 82.00 85 HIS A N 1
ATOM 650 C CA . HIS A 1 85 ? -7.215 7.207 1.196 1.00 82.00 85 HIS A CA 1
ATOM 651 C C . HIS A 1 85 ? -8.067 6.102 1.839 1.00 82.00 85 HIS A C 1
ATOM 653 O O . HIS A 1 85 ? -8.926 6.392 2.673 1.00 82.00 85 HIS A O 1
ATOM 659 N N . VAL A 1 86 ? -7.812 4.830 1.510 1.00 83.00 86 VAL A N 1
ATOM 660 C CA . VAL A 1 86 ? -8.498 3.695 2.151 1.00 83.00 86 VAL A CA 1
ATOM 661 C C . VAL A 1 86 ? -8.197 3.651 3.651 1.00 83.00 86 VAL A C 1
ATOM 663 O O . VAL A 1 86 ? -9.113 3.450 4.444 1.00 83.00 86 VAL A O 1
ATOM 666 N N . HIS A 1 87 ? -6.947 3.896 4.055 1.00 81.69 87 HIS A N 1
ATOM 667 C CA . HIS A 1 87 ? -6.564 3.935 5.471 1.00 81.69 87 HIS A CA 1
ATOM 668 C C . HIS A 1 87 ? -7.267 5.058 6.229 1.00 81.69 87 HIS A C 1
ATOM 670 O O . HIS A 1 87 ? -7.778 4.811 7.319 1.00 81.69 87 HIS A O 1
ATOM 676 N N . SER A 1 88 ? -7.355 6.251 5.634 1.00 86.75 88 SER A N 1
ATOM 677 C CA . SER A 1 88 ? -8.126 7.366 6.192 1.00 86.75 88 SER A CA 1
ATOM 678 C C . SER A 1 88 ? -9.581 6.960 6.417 1.00 86.75 88 SER A C 1
ATOM 680 O O . SER A 1 88 ? -10.076 7.059 7.532 1.00 86.75 88 SER A O 1
ATOM 682 N N . ARG A 1 89 ? -10.246 6.402 5.396 1.00 88.31 89 ARG A N 1
ATOM 683 C CA . ARG A 1 89 ? -11.658 5.996 5.505 1.00 88.31 89 ARG A CA 1
ATOM 684 C C . ARG A 1 89 ? -11.887 4.893 6.536 1.00 88.31 89 ARG A C 1
ATOM 686 O O . ARG A 1 89 ? -12.925 4.875 7.189 1.00 88.31 89 ARG A O 1
ATOM 693 N N . MET A 1 90 ? -10.940 3.967 6.677 1.00 84.38 90 MET A N 1
ATOM 694 C CA . MET A 1 90 ? -11.005 2.929 7.707 1.00 84.38 90 MET A CA 1
ATOM 695 C C . MET A 1 90 ? -10.795 3.503 9.111 1.00 84.38 90 MET A C 1
ATOM 697 O O . MET A 1 90 ? -11.452 3.048 10.044 1.00 84.38 90 MET A O 1
ATOM 701 N N . ALA A 1 91 ? -9.917 4.496 9.270 1.00 87.12 91 ALA A N 1
ATOM 702 C CA . ALA A 1 91 ? -9.721 5.188 10.541 1.00 87.12 91 ALA A CA 1
ATOM 703 C C . ALA A 1 91 ? -10.968 5.987 10.953 1.00 87.12 91 ALA A C 1
ATOM 705 O O . ALA A 1 91 ? -11.362 5.937 12.121 1.00 87.12 91 ALA A O 1
ATOM 706 N N . ASP A 1 92 ? -11.621 6.648 9.995 1.00 91.44 92 ASP A N 1
ATOM 707 C CA . ASP A 1 92 ? -12.886 7.357 10.217 1.00 91.44 92 ASP A CA 1
ATOM 708 C C . ASP A 1 92 ? -13.984 6.373 10.650 1.00 91.44 92 ASP A C 1
ATOM 710 O O . ASP A 1 92 ? -14.572 6.525 11.718 1.00 91.44 92 ASP A O 1
ATOM 714 N N . LEU A 1 93 ? -14.171 5.280 9.898 1.00 91.62 93 LEU A N 1
ATOM 715 C CA . LEU A 1 93 ? -15.150 4.240 10.230 1.00 91.62 93 LEU A CA 1
ATOM 716 C C . LEU A 1 93 ? -14.887 3.602 11.601 1.00 91.62 93 LEU A C 1
ATOM 718 O O . LEU A 1 93 ? -15.824 3.323 12.354 1.00 91.62 93 LEU A O 1
ATOM 722 N N . ALA A 1 94 ? -13.620 3.345 11.932 1.00 87.12 94 ALA A N 1
ATOM 723 C CA . ALA A 1 94 ? -13.250 2.824 13.240 1.00 87.12 94 ALA A CA 1
ATOM 724 C C . ALA A 1 94 ? -13.628 3.820 14.344 1.00 87.12 94 ALA A C 1
ATOM 726 O O . ALA A 1 94 ? -14.222 3.412 15.339 1.00 87.12 94 ALA A O 1
ATOM 727 N N . SER A 1 95 ? -13.348 5.110 14.143 1.00 89.44 95 SER A N 1
ATOM 728 C CA . SER A 1 95 ? -13.691 6.177 15.090 1.00 89.44 95 SER A CA 1
ATOM 729 C C . SER A 1 95 ? -15.202 6.281 15.312 1.00 89.44 95 SER A C 1
ATOM 731 O O . SER A 1 95 ? -15.640 6.285 16.464 1.00 89.44 95 SER A O 1
ATOM 733 N N . ASP A 1 96 ? -15.997 6.258 14.241 1.00 92.75 96 ASP A N 1
ATOM 734 C CA . ASP A 1 96 ? -17.465 6.260 14.312 1.00 92.75 96 ASP A CA 1
ATOM 735 C C . ASP A 1 96 ? -17.993 5.023 15.052 1.00 92.75 96 ASP A C 1
ATOM 737 O O . ASP A 1 96 ? -18.879 5.111 15.903 1.00 92.75 96 ASP A O 1
ATOM 741 N N . THR A 1 97 ? -17.399 3.856 14.789 1.00 89.88 97 THR A N 1
ATOM 742 C CA . THR A 1 97 ? -17.760 2.603 15.468 1.00 89.88 97 THR A CA 1
ATOM 743 C C . THR A 1 97 ? -17.478 2.680 16.969 1.00 89.88 97 THR A C 1
ATOM 745 O O . THR A 1 97 ? -18.298 2.235 17.772 1.00 89.88 97 THR A O 1
ATOM 748 N N . VAL A 1 98 ? -16.339 3.255 17.377 1.00 89.88 98 VAL A N 1
ATOM 749 C CA . VAL A 1 98 ? -16.020 3.449 18.801 1.00 89.88 98 VAL A CA 1
ATOM 750 C C . VAL A 1 98 ? -17.015 4.401 19.463 1.00 89.88 98 VAL A C 1
ATOM 752 O O . VAL A 1 98 ? -17.458 4.124 20.579 1.00 89.88 98 VAL A O 1
ATOM 755 N N . GLN A 1 99 ? -17.396 5.488 18.787 1.00 91.88 99 GLN A N 1
ATOM 756 C CA . GLN A 1 99 ? -18.390 6.434 19.301 1.00 91.88 99 GLN A CA 1
ATOM 757 C C . GLN A 1 99 ? -19.759 5.776 19.489 1.00 91.88 99 GLN A C 1
ATOM 759 O O . GLN A 1 99 ? -20.368 5.935 20.545 1.00 91.88 99 GLN A O 1
ATOM 764 N N . GLU A 1 100 ? -20.207 4.980 18.519 1.00 92.81 100 GLU A N 1
ATOM 765 C CA . GLU A 1 100 ? -21.466 4.234 18.609 1.00 92.81 100 GLU A CA 1
ATOM 766 C C . GLU A 1 100 ? -21.443 3.221 19.766 1.00 92.81 100 GLU A C 1
ATOM 768 O O . GLU A 1 100 ? -22.393 3.142 20.546 1.00 92.81 100 GLU A O 1
ATOM 773 N N . ILE A 1 101 ? -20.344 2.473 19.931 1.00 90.12 101 ILE A N 1
ATOM 774 C CA . ILE A 1 101 ? -20.176 1.544 21.063 1.00 90.12 101 ILE A CA 1
ATOM 775 C C . ILE A 1 101 ? -20.255 2.302 22.391 1.00 90.12 101 ILE A C 1
ATOM 777 O O . ILE A 1 101 ? -20.947 1.862 23.308 1.00 90.12 101 ILE A O 1
ATOM 781 N N . HIS A 1 102 ? -19.570 3.442 22.493 1.00 90.62 102 HIS A N 1
ATOM 782 C CA . HIS A 1 102 ? -19.582 4.275 23.690 1.00 90.62 102 HIS A CA 1
ATOM 783 C C . HIS A 1 102 ? -20.988 4.808 24.001 1.00 90.62 102 HIS A C 1
ATOM 785 O O . HIS A 1 102 ? -21.431 4.728 25.147 1.00 90.62 102 HIS A O 1
ATOM 791 N N . GLN A 1 103 ? -21.719 5.288 22.991 1.00 92.94 103 GLN A N 1
ATOM 792 C CA . GLN A 1 103 ? -23.084 5.783 23.166 1.00 92.94 103 GLN A CA 1
ATOM 793 C C . GLN A 1 103 ? -24.027 4.674 23.646 1.00 92.94 103 GLN A C 1
ATOM 795 O O . GLN A 1 103 ? -24.751 4.862 24.625 1.00 92.94 103 GLN A O 1
ATOM 800 N N . ARG A 1 104 ? -23.968 3.485 23.032 1.00 92.25 104 ARG A N 1
ATOM 801 C CA . ARG A 1 104 ? -24.771 2.331 23.471 1.00 92.25 104 ARG A CA 1
ATOM 802 C C . ARG A 1 104 ? -24.432 1.886 24.885 1.00 92.25 104 ARG A C 1
ATOM 804 O O . ARG A 1 104 ? -25.331 1.496 25.622 1.00 92.25 104 ARG A O 1
ATOM 811 N N . LEU A 1 105 ? -23.159 1.954 25.270 1.00 91.19 105 LEU A N 1
ATOM 812 C CA . LEU A 1 105 ? -22.728 1.602 26.620 1.00 91.19 105 LEU A CA 1
ATOM 813 C C . LEU A 1 105 ? -23.323 2.545 27.677 1.00 91.19 105 LEU A C 1
ATOM 815 O O . LEU A 1 105 ? -23.643 2.096 28.775 1.00 91.19 105 LEU A O 1
ATOM 819 N N . ILE A 1 106 ? -23.495 3.829 27.344 1.00 92.12 106 ILE A N 1
ATOM 820 C CA . ILE A 1 106 ? -24.139 4.819 28.219 1.00 92.12 106 ILE A CA 1
ATOM 821 C C . ILE A 1 106 ? -25.653 4.606 28.274 1.00 92.12 106 ILE A C 1
ATOM 823 O O . ILE A 1 106 ? -26.235 4.615 29.356 1.00 92.12 106 ILE A O 1
ATOM 827 N N . GLU A 1 107 ? -26.298 4.449 27.118 1.00 94.00 107 GLU A N 1
ATOM 828 C CA . GLU A 1 107 ? -27.761 4.389 27.042 1.00 94.00 107 GLU A CA 1
ATOM 829 C C . GLU A 1 107 ? -28.326 3.054 27.530 1.00 94.00 107 GLU A C 1
ATOM 831 O O . GLU A 1 107 ? -29.389 3.021 28.153 1.00 94.00 107 GLU A O 1
ATOM 836 N N . LYS A 1 108 ? -27.639 1.948 27.227 1.00 92.81 108 LYS A N 1
ATOM 837 C CA . LYS A 1 108 ? -28.117 0.585 27.473 1.00 92.81 108 LYS A CA 1
ATOM 838 C C . LYS A 1 108 ? -26.972 -0.354 27.873 1.00 92.81 108 LYS A C 1
ATOM 840 O O . LYS A 1 108 ? -26.619 -1.267 27.120 1.00 92.81 108 LYS A O 1
ATOM 845 N N . PRO A 1 109 ? -26.408 -0.179 29.078 1.00 86.00 109 PRO A N 1
ATOM 846 C CA . PRO A 1 109 ? -25.297 -1.006 29.548 1.00 86.00 109 PRO A CA 1
ATOM 847 C C . PRO A 1 109 ? -25.645 -2.502 29.623 1.00 86.00 109 PRO A C 1
ATOM 849 O O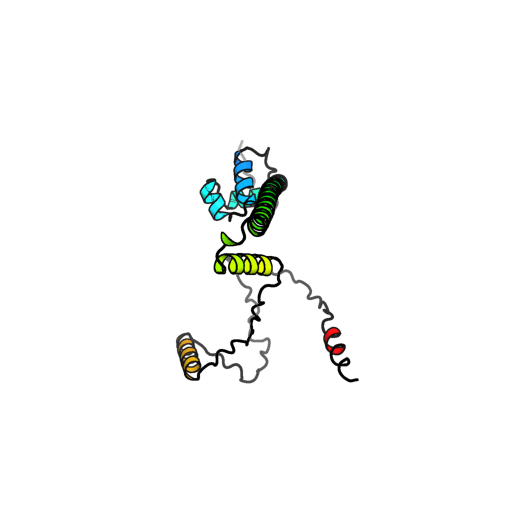 . PRO A 1 109 ? -24.772 -3.339 29.407 1.00 86.00 109 PRO A O 1
ATOM 852 N N . ASP A 1 110 ? -26.916 -2.845 29.860 1.00 91.06 110 ASP A N 1
ATOM 853 C CA . ASP A 1 110 ? -27.377 -4.230 30.028 1.00 91.06 110 ASP A CA 1
ATOM 854 C C . ASP A 1 110 ? -27.455 -5.032 28.712 1.00 91.06 110 ASP A C 1
ATOM 856 O O . ASP A 1 110 ? -27.590 -6.255 28.744 1.00 91.06 110 ASP A O 1
ATOM 860 N N . GLU A 1 111 ? -27.366 -4.377 27.543 1.00 89.75 111 GLU A N 1
ATOM 861 C CA . GLU A 1 111 ? -27.349 -5.069 26.241 1.00 89.75 111 GLU A CA 1
ATOM 862 C C . GLU A 1 111 ? -25.987 -5.722 25.939 1.00 89.75 111 GLU A C 1
ATOM 864 O O . GLU A 1 111 ? -25.899 -6.612 25.089 1.00 89.75 111 GLU A O 1
ATOM 869 N N . PHE A 1 112 ? -24.925 -5.323 26.645 1.00 87.06 112 PHE A N 1
ATOM 870 C CA . PHE A 1 112 ? -23.600 -5.913 26.493 1.00 87.06 112 PHE A CA 1
ATOM 871 C C . PHE A 1 112 ? -23.374 -7.026 27.512 1.00 87.06 112 PHE A C 1
ATOM 873 O O . PHE A 1 112 ? -23.511 -6.844 28.721 1.00 87.06 112 PHE A O 1
ATOM 880 N N . SER A 1 113 ? -22.920 -8.185 27.040 1.00 91.06 113 SER A N 1
ATOM 881 C CA . SER A 1 113 ? -22.436 -9.218 27.954 1.00 91.06 113 SER A CA 1
ATOM 882 C C . SER A 1 113 ? -21.094 -8.796 28.584 1.00 91.06 113 SER A C 1
ATOM 884 O O . SER A 1 113 ? -20.261 -8.174 27.914 1.00 91.06 113 SER A O 1
ATOM 886 N N . PRO A 1 114 ? -20.795 -9.207 29.832 1.00 88.31 114 PRO A N 1
ATOM 887 C CA . PRO A 1 114 ? -19.503 -8.931 30.468 1.00 88.31 114 PRO A CA 1
ATOM 888 C C . PRO A 1 114 ? -18.287 -9.432 29.668 1.00 88.31 114 PRO A C 1
ATOM 890 O O . PRO A 1 114 ? -17.199 -8.866 29.773 1.00 88.31 114 PRO A O 1
ATOM 893 N N . SER A 1 115 ? -18.454 -10.482 28.854 1.00 90.81 115 SER A N 1
ATOM 894 C CA . SER A 1 115 ? -17.401 -10.965 27.948 1.00 90.81 115 SER A CA 1
ATOM 895 C C . SER A 1 115 ? -17.122 -9.961 26.831 1.00 90.81 115 SER A C 1
ATOM 897 O O . SER A 1 115 ? -15.967 -9.617 26.601 1.00 90.81 115 SER A O 1
ATOM 899 N N . GLN A 1 116 ? -18.169 -9.430 26.190 1.00 90.00 116 GLN A N 1
ATOM 900 C CA . GLN A 1 116 ? -18.029 -8.454 25.104 1.00 90.00 116 GLN A CA 1
ATOM 901 C C . GLN A 1 116 ? -17.347 -7.169 25.581 1.00 90.00 116 GLN A C 1
ATOM 903 O O . GLN A 1 116 ? -16.480 -6.647 24.886 1.00 90.00 116 GLN A O 1
ATOM 908 N N . LEU A 1 117 ? -17.676 -6.689 26.785 1.00 87.50 117 LEU A N 1
ATOM 909 C CA . LEU A 1 117 ? -17.018 -5.514 27.368 1.00 87.50 117 LEU A CA 1
ATOM 910 C C . LEU A 1 117 ? -15.522 -5.747 27.601 1.00 87.50 117 LEU A C 1
ATOM 912 O O . LEU A 1 117 ? -14.708 -4.877 27.294 1.00 87.50 117 LEU A O 1
ATOM 916 N N . ASN A 1 118 ? -15.148 -6.930 28.095 1.00 90.19 118 ASN A N 1
ATOM 917 C CA . ASN A 1 118 ? -13.744 -7.292 28.276 1.00 90.19 118 ASN A CA 1
ATOM 918 C C . ASN A 1 118 ? -12.993 -7.396 26.941 1.00 90.19 118 ASN A C 1
ATOM 920 O O . ASN A 1 118 ? -11.840 -6.977 26.865 1.00 90.19 118 ASN A O 1
ATOM 924 N N . ASP A 1 119 ? -13.624 -7.929 25.895 1.00 90.62 119 ASP A N 1
ATOM 925 C CA . ASP A 1 119 ? -13.004 -8.056 24.572 1.00 90.62 119 ASP A CA 1
ATOM 926 C C . ASP A 1 119 ? -12.807 -6.689 23.904 1.00 90.62 119 ASP A C 1
ATOM 928 O O . ASP A 1 119 ? -11.740 -6.419 23.344 1.00 90.62 119 ASP A O 1
ATOM 932 N N . ILE A 1 120 ? -13.792 -5.793 24.032 1.00 87.56 120 ILE A N 1
ATOM 933 C CA . ILE A 1 120 ? -13.679 -4.398 23.588 1.00 87.56 120 ILE A CA 1
ATOM 934 C C . ILE A 1 120 ? -12.548 -3.703 24.353 1.00 87.56 120 ILE A C 1
ATOM 936 O O . ILE A 1 120 ? -11.659 -3.123 23.731 1.00 87.56 120 ILE A O 1
ATOM 940 N N . ALA A 1 121 ? -12.524 -3.812 25.686 1.00 86.56 121 ALA A N 1
ATOM 941 C CA . ALA A 1 121 ? -11.495 -3.191 26.517 1.00 86.56 121 ALA A CA 1
ATOM 942 C C . ALA A 1 121 ? -10.084 -3.687 26.162 1.00 86.56 121 ALA A C 1
ATOM 944 O O . ALA A 1 121 ? -9.182 -2.872 25.975 1.00 86.56 121 ALA A O 1
ATOM 945 N N . LYS A 1 122 ? -9.892 -5.003 26.000 1.00 88.62 122 LYS A N 1
ATOM 946 C CA . LYS A 1 122 ? -8.609 -5.585 25.569 1.00 88.62 122 LYS A CA 1
ATOM 947 C C . LYS A 1 122 ? -8.193 -5.091 24.191 1.00 88.62 122 LYS A C 1
ATOM 949 O O . LYS A 1 122 ? -7.063 -4.650 24.029 1.00 88.62 122 LYS A O 1
ATOM 954 N N . THR A 1 123 ? -9.113 -5.101 23.225 1.00 87.12 123 THR A N 1
ATOM 955 C CA . THR A 1 123 ? -8.823 -4.642 21.860 1.00 87.12 123 THR A CA 1
ATOM 956 C C . THR A 1 123 ? -8.391 -3.177 21.854 1.00 87.12 123 THR A C 1
ATOM 958 O O . THR A 1 123 ? -7.436 -2.828 21.166 1.00 87.12 123 THR A O 1
ATOM 961 N N . MET A 1 124 ? -9.040 -2.318 22.645 1.00 86.12 124 MET A N 1
ATOM 962 C CA . MET A 1 124 ? -8.648 -0.909 22.760 1.00 86.12 124 MET A CA 1
ATOM 963 C C . MET A 1 124 ? -7.290 -0.746 23.450 1.00 86.12 124 MET A C 1
ATOM 965 O O . MET A 1 124 ? -6.435 -0.016 22.951 1.00 86.12 124 MET A O 1
ATOM 969 N N . LEU A 1 125 ? -7.057 -1.454 24.558 1.00 86.38 125 LEU A N 1
ATOM 970 C CA . LEU A 1 125 ? -5.785 -1.407 25.284 1.00 86.38 125 LEU A CA 1
ATOM 971 C C . LEU A 1 125 ? -4.614 -1.892 24.418 1.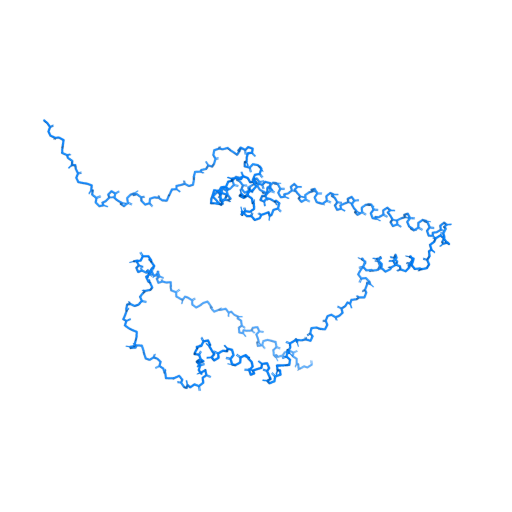00 86.38 125 LEU A C 1
ATOM 973 O O . LEU A 1 125 ? -3.570 -1.240 24.393 1.00 86.38 125 LEU A O 1
ATOM 977 N N . ASP A 1 126 ? -4.802 -2.963 23.645 1.00 87.19 126 ASP A N 1
ATOM 978 C CA . ASP A 1 126 ? -3.793 -3.483 22.718 1.00 87.19 126 ASP A CA 1
ATOM 979 C C . ASP A 1 126 ? -3.454 -2.464 21.617 1.00 87.19 126 ASP A C 1
ATOM 981 O O . ASP A 1 126 ? -2.289 -2.311 21.247 1.00 87.19 126 ASP A O 1
ATOM 985 N N . ARG A 1 127 ? -4.445 -1.712 21.118 1.00 81.44 127 ARG A N 1
ATOM 986 C CA . ARG A 1 127 ? -4.240 -0.677 20.086 1.00 81.44 127 ARG A CA 1
ATOM 987 C C . ARG A 1 127 ? -3.522 0.566 20.608 1.00 81.44 127 ARG A C 1
ATOM 989 O O . ARG A 1 127 ? -2.785 1.188 19.850 1.00 81.44 127 ARG A O 1
ATOM 996 N N . VAL A 1 128 ? -3.704 0.906 21.883 1.00 84.19 128 VAL A N 1
ATOM 997 C CA . VAL A 1 128 ? -3.011 2.027 22.549 1.00 84.19 128 VAL A CA 1
ATOM 998 C C . VAL A 1 128 ? -1.627 1.600 23.075 1.00 84.19 128 VAL A C 1
ATOM 1000 O O . VAL A 1 128 ? -0.881 2.411 23.616 1.00 84.19 128 VAL A O 1
ATOM 1003 N N . GLY A 1 129 ? -1.239 0.331 22.892 1.00 80.06 129 GLY A N 1
ATOM 1004 C CA . GLY A 1 129 ? 0.046 -0.194 23.360 1.00 80.06 129 GLY A CA 1
ATOM 1005 C C . GLY A 1 129 ? 0.091 -0.460 24.869 1.00 80.06 129 GLY A C 1
ATOM 1006 O O . GLY A 1 129 ? 1.167 -0.671 25.421 1.00 80.06 129 GLY A O 1
ATOM 1007 N N . LEU A 1 130 ? -1.070 -0.480 25.530 1.00 81.31 130 LEU A N 1
ATOM 1008 C CA . LEU A 1 130 ? -1.249 -0.881 26.931 1.00 81.31 130 LEU A CA 1
ATOM 1009 C C . LEU A 1 130 ? -1.529 -2.388 27.071 1.00 81.31 130 LEU A C 1
ATOM 1011 O O . LEU A 1 130 ? -1.871 -2.870 28.152 1.00 81.31 130 LEU A O 1
ATOM 1015 N N . GLY A 1 131 ? -1.399 -3.129 25.971 1.00 75.38 131 GLY A N 1
ATOM 1016 C CA . GLY A 1 131 ? -1.492 -4.578 25.941 1.00 75.38 131 GLY A CA 1
ATOM 1017 C C . GLY A 1 131 ? -0.303 -5.260 26.627 1.00 75.38 131 GLY A C 1
ATOM 1018 O O . GLY A 1 131 ? 0.787 -4.688 26.721 1.00 75.38 131 GLY A O 1
ATOM 1019 N N . PRO A 1 132 ? -0.470 -6.506 27.097 1.00 71.69 132 PRO A N 1
ATOM 1020 C CA . PRO A 1 132 ? 0.614 -7.273 27.693 1.00 71.69 132 PRO A CA 1
ATOM 1021 C C . PRO A 1 132 ? 1.743 -7.483 26.676 1.00 71.69 132 PRO A C 1
ATOM 1023 O O . PRO A 1 132 ? 1.598 -8.204 25.685 1.00 71.69 132 PRO A O 1
ATOM 1026 N N . THR A 1 133 ? 2.898 -6.870 26.931 1.00 70.81 133 THR A N 1
ATOM 1027 C CA . THR A 1 133 ? 4.097 -7.082 26.126 1.00 70.81 133 THR A CA 1
ATOM 1028 C C . THR A 1 133 ? 4.601 -8.499 26.375 1.00 70.81 133 THR A C 1
ATOM 1030 O O . THR A 1 133 ? 4.967 -8.883 27.486 1.00 70.81 133 THR A O 1
ATOM 1033 N N . LYS A 1 134 ? 4.607 -9.331 25.331 1.00 66.06 134 LYS A N 1
ATOM 1034 C CA . LYS A 1 134 ? 5.317 -10.607 25.396 1.00 66.06 134 LYS A CA 1
ATOM 1035 C C . LYS A 1 134 ? 6.806 -10.288 25.464 1.00 66.06 134 LYS A C 1
ATOM 1037 O O . LYS A 1 134 ? 7.408 -9.967 24.443 1.00 66.06 134 LYS A O 1
ATOM 1042 N N . THR A 1 135 ? 7.400 -10.381 26.651 1.00 67.06 135 THR A N 1
ATOM 1043 C CA . THR A 1 135 ? 8.856 -10.410 26.799 1.00 67.06 135 THR A CA 1
ATOM 1044 C C . THR A 1 135 ? 9.353 -11.653 26.075 1.00 67.06 135 THR A C 1
ATOM 1046 O O . THR A 1 135 ? 9.231 -12.773 26.576 1.00 67.06 135 THR A O 1
ATOM 1049 N N . ILE A 1 136 ? 9.852 -11.479 24.852 1.00 66.38 136 ILE A N 1
ATOM 1050 C CA . ILE A 1 136 ? 10.546 -12.548 24.146 1.00 66.38 136 ILE A CA 1
ATOM 1051 C C . ILE A 1 136 ? 11.841 -12.763 24.921 1.00 66.38 136 ILE A C 1
ATOM 1053 O O . ILE A 1 136 ? 12.808 -12.027 24.749 1.00 66.38 136 ILE A O 1
ATOM 1057 N N . ASN A 1 137 ? 11.852 -13.762 25.800 1.00 59.16 137 ASN A N 1
ATOM 1058 C CA . ASN A 1 137 ? 13.094 -14.295 26.327 1.00 59.16 137 ASN A CA 1
ATOM 1059 C C . ASN A 1 137 ? 13.827 -14.931 25.145 1.00 59.16 137 ASN A C 1
ATOM 1061 O O . ASN A 1 137 ? 13.598 -16.095 24.811 1.00 59.16 137 ASN A O 1
ATOM 1065 N N . THR A 1 138 ? 14.700 -14.162 24.498 1.00 59.91 138 THR A N 1
ATOM 1066 C CA . THR A 1 138 ? 15.751 -14.664 23.615 1.00 59.91 138 THR A CA 1
ATOM 1067 C C . THR A 1 138 ? 16.788 -15.388 24.470 1.00 59.91 138 THR A C 1
ATOM 1069 O O . THR A 1 138 ? 17.961 -15.028 24.523 1.00 59.91 138 THR A O 1
ATOM 1072 N N . ASN A 1 139 ? 16.362 -16.452 25.156 1.00 55.84 139 ASN A N 1
ATOM 1073 C CA . ASN A 1 139 ? 17.295 -17.488 25.549 1.00 55.84 139 ASN A CA 1
ATOM 1074 C C . ASN A 1 139 ? 17.854 -18.009 24.236 1.00 55.84 139 ASN A C 1
ATOM 1076 O O . ASN A 1 139 ? 17.150 -18.689 23.488 1.00 55.84 139 ASN A O 1
ATOM 1080 N N . ASN A 1 140 ? 19.087 -17.600 23.935 1.00 56.22 140 ASN A N 1
ATOM 1081 C CA . ASN A 1 140 ? 19.894 -18.161 22.872 1.00 56.22 140 ASN A CA 1
ATOM 1082 C C . ASN A 1 140 ? 19.626 -19.661 22.862 1.00 56.22 140 ASN A C 1
ATOM 1084 O O . ASN A 1 140 ? 19.914 -20.348 23.845 1.00 56.22 140 ASN A O 1
ATOM 1088 N N . LEU A 1 141 ? 19.034 -20.148 21.772 1.00 53.34 141 LEU A N 1
ATOM 1089 C CA . LEU A 1 141 ? 18.980 -21.561 21.442 1.00 53.34 141 LEU A CA 1
ATOM 1090 C C . LEU A 1 141 ? 20.427 -22.004 21.182 1.00 53.34 141 LEU A C 1
ATOM 1092 O O . LEU A 1 141 ? 20.802 -22.353 20.068 1.00 53.34 141 LEU A O 1
ATOM 1096 N N . ASN A 1 142 ? 21.247 -22.022 22.233 1.00 55.34 142 ASN A N 1
ATOM 1097 C CA . ASN A 1 142 ? 22.266 -23.031 22.407 1.00 55.34 142 ASN A CA 1
ATOM 1098 C C . ASN A 1 142 ? 21.471 -24.325 22.517 1.00 55.34 142 ASN A C 1
ATOM 1100 O O . ASN A 1 142 ? 21.173 -24.797 23.615 1.00 55.34 142 ASN A O 1
ATOM 1104 N N . ALA A 1 143 ? 21.038 -24.830 21.357 1.00 56.41 143 ALA A N 1
ATOM 1105 C CA . ALA A 1 143 ? 20.583 -26.188 21.200 1.00 56.41 143 ALA A CA 1
ATOM 1106 C C . ALA A 1 143 ? 21.596 -27.015 21.975 1.00 56.41 143 ALA A C 1
ATOM 1108 O O . ALA A 1 143 ? 22.784 -26.997 21.653 1.00 56.41 143 ALA A O 1
ATOM 1109 N N . SER A 1 144 ? 21.156 -27.601 23.083 1.00 56.41 144 SER A N 1
ATOM 1110 C CA . SER A 1 144 ? 21.992 -28.459 23.896 1.00 56.41 144 SER A CA 1
ATOM 1111 C C . SER A 1 144 ? 22.327 -29.621 22.981 1.00 56.41 144 SER A C 1
ATOM 1113 O O . SER A 1 144 ? 21.503 -30.511 22.782 1.00 56.41 144 SER A O 1
ATOM 1115 N N . VAL A 1 145 ? 23.465 -29.524 22.292 1.00 60.78 145 VAL A N 1
ATOM 1116 C CA . VAL A 1 145 ? 23.872 -30.513 21.309 1.00 60.78 145 VAL A CA 1
ATOM 1117 C C . VAL A 1 145 ? 24.146 -31.762 22.116 1.00 60.78 145 VAL A C 1
ATOM 1119 O O . VAL A 1 145 ? 25.184 -31.889 22.764 1.00 60.78 145 VAL A O 1
ATOM 1122 N N . THR A 1 146 ? 23.165 -32.657 22.154 1.00 71.19 146 THR A N 1
ATOM 1123 C CA . THR A 1 146 ? 23.333 -33.937 22.814 1.00 71.19 146 THR A CA 1
ATOM 1124 C C . THR A 1 146 ? 24.460 -34.684 22.094 1.00 71.19 146 THR A C 1
ATOM 1126 O O . THR A 1 146 ? 24.636 -34.523 20.877 1.00 71.19 146 THR A O 1
ATOM 1129 N N . PRO A 1 147 ? 25.248 -35.505 22.809 1.00 69.88 147 PRO A N 1
ATOM 1130 C CA . PRO A 1 147 ? 26.353 -36.263 22.214 1.00 69.88 147 PRO A CA 1
ATOM 1131 C C . PRO A 1 147 ? 25.925 -37.072 20.978 1.00 69.88 147 PRO A C 1
ATOM 1133 O O . PRO A 1 147 ? 26.703 -37.272 20.047 1.00 69.88 147 PRO A O 1
ATOM 1136 N N . GLU A 1 148 ? 24.658 -37.480 20.947 1.00 71.62 148 GLU A N 1
ATOM 1137 C CA . GLU A 1 148 ? 24.018 -38.207 19.857 1.00 71.62 148 GLU A CA 1
ATOM 1138 C C . GLU A 1 148 ? 23.855 -37.371 18.574 1.00 71.62 148 GLU A C 1
ATOM 1140 O O . GLU A 1 148 ? 24.183 -37.843 17.484 1.00 71.62 148 GLU A O 1
ATOM 1145 N N . ILE A 1 149 ? 23.434 -36.104 18.683 1.00 72.19 149 ILE A N 1
ATOM 1146 C CA . ILE A 1 149 ? 23.325 -35.194 17.528 1.00 72.19 149 ILE A CA 1
ATOM 1147 C C . ILE A 1 149 ? 24.720 -34.903 16.962 1.00 72.19 149 ILE A C 1
ATOM 1149 O O . ILE A 1 149 ? 24.913 -34.926 15.746 1.00 72.19 149 ILE A O 1
ATOM 1153 N N . LEU A 1 150 ? 25.718 -34.728 17.833 1.00 72.69 150 LEU A N 1
ATOM 1154 C CA . LEU A 1 150 ? 27.128 -34.593 17.449 1.00 72.69 150 LEU A CA 1
ATOM 1155 C C . LEU A 1 150 ? 27.647 -35.823 16.689 1.00 72.69 150 LEU A C 1
ATOM 1157 O O . LEU A 1 150 ? 28.317 -35.675 15.666 1.00 72.69 150 LEU A O 1
ATOM 1161 N N . ALA A 1 151 ? 27.321 -37.033 17.149 1.00 75.00 151 ALA A N 1
ATOM 1162 C CA . ALA A 1 151 ? 27.712 -38.277 16.484 1.00 75.00 151 ALA A CA 1
ATOM 1163 C C . ALA A 1 151 ? 27.034 -38.441 15.113 1.00 75.00 151 ALA A C 1
ATOM 1165 O O . ALA A 1 151 ? 27.673 -38.858 14.139 1.00 75.00 151 ALA A O 1
ATOM 1166 N N . ARG A 1 152 ? 25.761 -38.048 15.003 1.00 75.62 152 ARG A N 1
ATOM 1167 C CA . ARG A 1 152 ? 25.013 -38.067 13.740 1.00 75.62 152 ARG A CA 1
ATOM 1168 C C . ARG A 1 152 ? 25.556 -37.058 12.725 1.00 75.62 152 ARG A C 1
ATOM 1170 O O . ARG A 1 152 ? 25.712 -37.393 11.555 1.00 75.62 152 ARG A O 1
ATOM 1177 N N . VAL A 1 153 ? 25.902 -35.846 13.161 1.00 75.62 153 VAL A N 1
ATOM 1178 C CA . VAL A 1 153 ? 26.520 -34.834 12.286 1.00 75.62 153 VAL A CA 1
ATOM 1179 C C . VAL A 1 153 ? 27.919 -35.278 11.848 1.00 75.62 153 VAL A C 1
ATOM 1181 O O . VAL A 1 153 ? 28.257 -35.174 10.671 1.00 75.62 153 VAL A O 1
ATOM 1184 N N . ARG A 1 154 ? 28.717 -35.851 12.759 1.00 68.31 154 ARG A N 1
ATOM 1185 C CA . ARG A 1 154 ? 30.070 -36.344 12.452 1.00 68.31 154 ARG A CA 1
ATOM 1186 C C . ARG A 1 154 ? 30.061 -37.501 11.448 1.00 68.31 154 ARG A C 1
ATOM 1188 O O . ARG A 1 154 ? 30.874 -37.506 10.529 1.00 68.31 154 ARG A O 1
ATOM 1195 N N . SER A 1 155 ? 29.136 -38.448 11.589 1.00 70.56 155 SER A N 1
ATOM 1196 C CA . SER A 1 155 ? 28.989 -39.568 10.645 1.00 70.56 155 SER A CA 1
ATOM 1197 C C . SER A 1 155 ? 28.471 -39.113 9.276 1.00 70.56 155 SER A C 1
ATOM 1199 O O . SER A 1 155 ? 28.979 -39.570 8.253 1.00 70.56 155 SER A O 1
ATOM 1201 N N . ALA A 1 156 ? 27.548 -38.146 9.234 1.00 68.81 156 ALA A N 1
ATOM 1202 C CA . ALA A 1 156 ? 27.087 -37.544 7.981 1.00 68.81 156 ALA A CA 1
ATOM 1203 C C . ALA A 1 156 ? 28.201 -36.780 7.237 1.00 68.81 156 ALA A C 1
ATOM 1205 O O . ALA A 1 156 ? 28.222 -36.768 6.007 1.00 68.81 156 ALA A O 1
ATOM 1206 N N . GLN A 1 157 ? 29.147 -36.169 7.960 1.00 61.75 157 GLN A N 1
ATOM 1207 C CA . GLN A 1 157 ? 30.296 -35.492 7.348 1.00 61.75 157 GLN A CA 1
ATOM 1208 C C . GLN A 1 157 ? 31.405 -36.454 6.903 1.00 61.75 157 GLN A C 1
ATOM 1210 O O . GLN A 1 157 ? 32.024 -36.220 5.871 1.00 61.75 157 GLN A O 1
ATOM 1215 N N . GLN A 1 158 ? 31.616 -37.575 7.600 1.00 61.91 158 GLN A N 1
ATOM 1216 C CA . GLN A 1 158 ? 32.579 -38.602 7.172 1.00 61.91 158 GLN A CA 1
ATOM 1217 C C . GLN A 1 158 ? 32.209 -39.254 5.833 1.00 61.91 158 GLN A C 1
ATOM 1219 O O . GLN A 1 158 ? 33.097 -39.633 5.076 1.00 61.91 158 GLN A O 1
ATOM 1224 N N . GLN A 1 159 ? 30.916 -39.345 5.510 1.00 59.44 159 GLN A N 1
ATOM 1225 C CA . GLN A 1 159 ? 30.451 -39.878 4.224 1.00 59.44 159 GLN A CA 1
ATOM 1226 C C . GLN A 1 159 ? 30.608 -38.895 3.052 1.00 59.44 159 GLN A C 1
ATOM 1228 O O . GLN A 1 159 ? 30.516 -39.313 1.901 1.00 59.44 159 GLN A O 1
ATOM 1233 N N . ARG A 1 160 ? 30.841 -37.601 3.317 1.00 55.09 160 ARG A N 1
ATOM 1234 C CA . ARG A 1 160 ? 30.901 -36.546 2.288 1.00 55.09 160 ARG A CA 1
ATOM 1235 C C . ARG A 1 160 ? 32.306 -36.136 1.846 1.00 55.09 160 ARG A C 1
ATOM 1237 O O . ARG A 1 160 ? 32.417 -35.279 0.980 1.00 55.09 160 ARG A O 1
ATOM 1244 N N . GLY A 1 161 ? 33.343 -36.806 2.340 1.00 51.88 161 GLY A N 1
ATOM 1245 C CA . GLY A 1 161 ? 34.714 -36.565 1.897 1.00 51.88 161 GLY A CA 1
ATOM 1246 C C . GLY A 1 161 ? 35.371 -35.380 2.609 1.00 51.88 161 GLY A C 1
ATOM 1247 O O . GLY A 1 161 ? 34.805 -34.301 2.722 1.00 51.88 161 GLY A O 1
ATOM 1248 N N . GLU A 1 162 ? 36.578 -35.660 3.097 1.00 49.47 162 GLU A N 1
ATOM 1249 C CA . GLU A 1 162 ? 37.580 -34.771 3.698 1.00 49.47 162 GLU A CA 1
ATOM 1250 C C . GLU A 1 162 ? 37.179 -33.876 4.883 1.00 49.47 162 GLU A C 1
ATOM 1252 O O . GLU A 1 162 ? 36.703 -32.752 4.761 1.00 49.47 162 GLU A O 1
ATOM 1257 N N . VAL A 1 163 ? 37.563 -34.339 6.079 1.00 54.66 163 VAL A N 1
ATOM 1258 C CA . VAL A 1 163 ? 37.798 -33.472 7.237 1.00 54.66 163 VAL A CA 1
ATOM 1259 C C . VAL A 1 163 ? 39.234 -32.950 7.146 1.00 54.66 163 VAL A C 1
ATOM 1261 O O . VAL A 1 163 ? 40.174 -33.672 7.488 1.00 54.66 163 VAL A O 1
ATOM 1264 N N . GLN A 1 164 ? 39.427 -31.694 6.735 1.00 53.44 164 GLN A N 1
ATOM 1265 C CA . GLN A 1 164 ? 40.689 -31.004 7.007 1.00 53.44 164 GLN A CA 1
ATOM 1266 C C . GLN A 1 164 ? 40.796 -30.770 8.516 1.00 53.44 164 GLN A C 1
ATOM 1268 O O . GLN A 1 164 ? 40.013 -30.033 9.118 1.00 53.44 164 GLN A O 1
ATOM 1273 N N . LYS A 1 165 ? 41.766 -31.434 9.150 1.00 47.81 165 LYS A N 1
ATOM 1274 C CA . LYS A 1 165 ? 42.115 -31.193 10.550 1.00 47.81 165 LYS A CA 1
ATOM 1275 C C . LYS A 1 165 ? 42.708 -29.788 10.666 1.00 47.81 165 LYS A C 1
ATOM 1277 O O . LYS A 1 165 ? 43.886 -29.587 10.387 1.00 47.81 165 LYS A O 1
ATOM 1282 N N . ILE A 1 166 ? 41.900 -28.827 11.099 1.00 53.41 166 ILE A N 1
ATOM 1283 C CA . ILE A 1 166 ? 42.375 -27.507 11.520 1.00 53.41 166 ILE A CA 1
ATOM 1284 C C . ILE A 1 166 ? 43.119 -27.719 12.843 1.00 53.41 166 ILE A C 1
ATOM 1286 O O . ILE A 1 166 ? 42.500 -27.814 13.900 1.00 53.41 166 ILE A O 1
ATOM 1290 N N . GLY A 1 167 ? 44.437 -27.909 12.778 1.00 52.97 167 GLY A N 1
ATOM 1291 C CA . GLY A 1 167 ? 45.240 -28.108 13.987 1.00 52.97 167 GLY A CA 1
ATOM 1292 C C . GLY A 1 167 ? 46.576 -28.827 13.831 1.00 52.97 167 GLY A C 1
ATOM 1293 O O . GLY A 1 167 ? 47.084 -29.319 14.833 1.00 52.97 167 GLY A O 1
ATOM 1294 N N . GLN A 1 168 ? 47.162 -28.914 12.635 1.00 46.28 168 GLN A N 1
ATOM 1295 C CA . GLN A 1 168 ? 48.582 -29.255 12.521 1.00 46.28 168 GLN A CA 1
ATOM 1296 C C . GLN A 1 168 ? 49.341 -28.113 11.856 1.00 46.28 168 GLN A C 1
ATOM 1298 O O . GLN A 1 168 ? 48.918 -27.583 10.835 1.00 46.28 168 GLN A O 1
ATOM 1303 N N . GLU A 1 169 ? 50.404 -27.721 12.555 1.00 40.72 169 GLU A N 1
ATOM 1304 C CA . GLU A 1 169 ? 51.369 -26.653 12.313 1.00 40.72 169 GLU A CA 1
ATOM 1305 C C . GLU A 1 169 ? 51.402 -26.109 10.882 1.00 40.72 169 GLU A C 1
ATOM 1307 O O . GLU A 1 169 ? 51.685 -26.828 9.924 1.00 40.72 169 GLU A O 1
ATOM 1312 N N . ASN A 1 170 ? 51.191 -24.795 10.768 1.00 46.91 170 ASN A N 1
ATOM 1313 C CA . ASN A 1 170 ? 51.494 -24.025 9.570 1.00 46.91 170 ASN A CA 1
ATOM 1314 C C . ASN A 1 170 ? 52.979 -24.196 9.217 1.00 46.91 170 ASN A C 1
ATOM 1316 O O . ASN A 1 170 ? 53.826 -23.405 9.634 1.00 46.91 170 ASN A O 1
ATOM 1320 N N . LYS A 1 171 ? 53.305 -25.193 8.390 1.00 42.59 171 LYS A N 1
ATOM 1321 C CA . LYS A 1 171 ? 54.463 -25.073 7.513 1.00 42.59 171 LYS A CA 1
ATOM 1322 C C . LYS A 1 171 ? 54.133 -23.947 6.551 1.00 42.59 171 LYS A C 1
ATOM 1324 O O . LYS A 1 171 ? 53.215 -24.064 5.743 1.00 42.59 171 LYS A O 1
ATOM 1329 N N . ALA A 1 172 ? 54.848 -22.838 6.713 1.00 41.50 172 ALA A N 1
ATOM 1330 C CA . ALA A 1 172 ? 54.828 -21.718 5.795 1.00 41.50 172 ALA A CA 1
ATOM 1331 C C . ALA A 1 172 ? 54.859 -22.259 4.363 1.00 41.50 172 ALA A C 1
ATOM 1333 O O . ALA A 1 172 ? 55.812 -22.933 3.972 1.00 41.50 172 ALA A O 1
ATOM 1334 N N . ILE A 1 173 ? 53.791 -22.005 3.609 1.00 41.59 173 ILE A N 1
ATOM 1335 C CA . ILE A 1 173 ? 53.747 -22.308 2.185 1.00 41.59 173 ILE A CA 1
ATOM 1336 C C . ILE A 1 173 ? 54.777 -21.374 1.559 1.00 41.59 173 ILE A C 1
ATOM 1338 O O . ILE A 1 173 ? 54.523 -20.185 1.368 1.00 41.59 173 ILE A O 1
ATOM 1342 N N . THR A 1 174 ? 55.985 -21.883 1.327 1.00 43.97 174 THR A N 1
ATOM 1343 C CA . THR A 1 174 ? 56.983 -21.175 0.538 1.00 43.97 174 THR A CA 1
ATOM 1344 C C . THR A 1 174 ? 56.399 -20.983 -0.856 1.00 43.97 174 THR A C 1
ATOM 1346 O O . THR A 1 174 ? 55.820 -21.901 -1.437 1.00 43.97 174 THR A O 1
ATOM 1349 N N . GLN A 1 175 ? 56.529 -19.762 -1.363 1.00 49.28 175 GLN A N 1
ATOM 1350 C CA . GLN A 1 175 ? 56.089 -19.268 -2.667 1.00 49.28 175 GLN A CA 1
ATOM 1351 C C . GLN A 1 175 ? 56.866 -19.931 -3.825 1.00 49.28 175 GLN A C 1
ATOM 1353 O O . GLN A 1 175 ? 57.469 -19.254 -4.647 1.00 49.28 175 GLN A O 1
ATOM 1358 N N . ALA A 1 176 ? 56.919 -21.261 -3.850 1.00 43.94 176 ALA A N 1
ATOM 1359 C CA . ALA A 1 176 ? 57.691 -22.046 -4.809 1.00 43.94 176 ALA A CA 1
ATOM 1360 C C . ALA A 1 176 ? 56.876 -23.174 -5.468 1.00 43.94 176 ALA A C 1
ATOM 1362 O O . ALA A 1 176 ? 57.344 -23.734 -6.449 1.00 43.94 176 ALA A O 1
ATOM 1363 N N 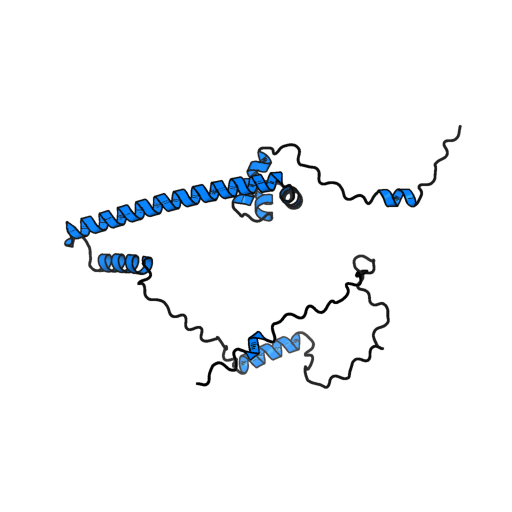. ASP A 1 177 ? 55.660 -23.472 -4.986 1.00 45.66 177 ASP A N 1
ATOM 1364 C CA . ASP A 1 177 ? 54.841 -24.590 -5.498 1.00 45.66 177 ASP A CA 1
ATOM 1365 C C . ASP A 1 177 ? 53.604 -24.148 -6.306 1.00 45.66 177 ASP A C 1
ATOM 1367 O O . ASP A 1 177 ? 52.777 -24.957 -6.718 1.00 45.66 177 ASP A O 1
ATOM 1371 N N . ARG A 1 178 ? 53.464 -22.841 -6.566 1.00 45.91 178 ARG A N 1
ATOM 1372 C CA . ARG A 1 178 ? 52.546 -22.332 -7.595 1.00 45.91 178 ARG A CA 1
ATOM 1373 C C . ARG A 1 178 ? 53.367 -22.074 -8.848 1.00 45.91 178 ARG A C 1
ATOM 1375 O O . ARG A 1 178 ? 54.125 -21.108 -8.891 1.00 45.91 178 ARG A O 1
ATOM 1382 N N . GLY A 1 179 ? 53.222 -22.934 -9.854 1.00 42.69 179 GLY A N 1
ATOM 1383 C CA . GLY A 1 179 ? 53.690 -22.617 -11.202 1.00 42.69 179 GLY A CA 1
ATOM 1384 C C . GLY A 1 179 ? 53.132 -21.250 -11.639 1.00 42.69 179 GLY A C 1
ATOM 1385 O O . GLY A 1 179 ? 52.000 -20.922 -11.272 1.00 42.69 179 GLY A O 1
ATOM 1386 N N . PRO A 1 180 ? 53.904 -20.433 -12.373 1.00 46.59 180 PRO A N 1
ATOM 1387 C CA . PRO A 1 180 ? 53.640 -18.999 -12.502 1.00 46.59 180 PRO A CA 1
ATOM 1388 C C . PRO A 1 180 ? 52.345 -18.605 -13.238 1.00 46.59 180 PRO A C 1
ATOM 1390 O O . PRO A 1 180 ? 51.959 -17.448 -13.143 1.00 46.59 180 PRO A O 1
ATOM 1393 N N . ASP A 1 181 ? 51.622 -19.521 -13.892 1.00 55.16 181 ASP A N 1
ATOM 1394 C CA . ASP A 1 181 ? 50.503 -19.165 -14.781 1.00 55.16 181 ASP A CA 1
ATOM 1395 C C . ASP A 1 181 ? 49.224 -19.984 -14.552 1.00 55.16 181 ASP A C 1
ATOM 1397 O O . ASP A 1 181 ? 48.688 -20.619 -15.456 1.00 55.16 181 ASP A O 1
ATOM 1401 N N . SER A 1 182 ? 48.673 -19.956 -13.339 1.00 55.22 182 SER A N 1
ATOM 1402 C CA . SER A 1 182 ? 47.291 -20.417 -13.107 1.00 55.22 182 SER A CA 1
ATOM 1403 C C . SER A 1 182 ? 46.327 -19.232 -13.065 1.00 55.22 182 SER A C 1
ATOM 1405 O O . SER A 1 182 ? 45.718 -18.956 -12.031 1.00 55.22 182 SER A O 1
ATOM 1407 N N . ARG A 1 183 ? 46.215 -18.480 -14.168 1.00 55.38 183 ARG A N 1
ATOM 1408 C CA . ARG A 1 183 ? 45.126 -17.501 -14.302 1.00 55.38 183 ARG A CA 1
ATOM 1409 C C . ARG A 1 183 ? 43.823 -18.266 -14.546 1.00 55.38 183 ARG A C 1
ATOM 1411 O O . ARG A 1 183 ? 43.825 -19.180 -15.371 1.00 55.38 183 ARG A O 1
ATOM 1418 N N . PRO A 1 184 ? 42.722 -17.937 -13.851 1.00 53.72 184 PRO A N 1
ATOM 1419 C CA . PRO A 1 184 ? 41.431 -18.524 -14.176 1.00 53.72 184 PRO A CA 1
ATOM 1420 C C . PRO A 1 184 ? 41.081 -18.174 -15.630 1.00 53.72 184 PRO A C 1
ATOM 1422 O O . PRO A 1 184 ? 41.195 -17.020 -16.042 1.00 53.72 184 PRO A O 1
ATOM 1425 N N . VAL A 1 185 ? 40.712 -19.190 -16.408 1.00 57.59 185 VAL A N 1
ATOM 1426 C CA . VAL A 1 185 ? 40.277 -19.067 -17.804 1.00 57.59 185 VAL A CA 1
ATOM 1427 C C . VAL A 1 185 ? 38.754 -19.132 -17.815 1.00 57.59 185 VAL A C 1
ATOM 1429 O O . VAL A 1 185 ? 38.186 -20.086 -17.281 1.00 57.59 185 VAL A O 1
ATOM 1432 N N . ILE A 1 186 ? 38.098 -18.132 -18.399 1.00 55.00 186 ILE A N 1
ATOM 1433 C CA . ILE A 1 186 ? 36.643 -18.113 -18.606 1.00 55.00 186 ILE A CA 1
ATOM 1434 C C . ILE A 1 186 ? 36.432 -18.084 -20.121 1.00 55.00 186 ILE A C 1
ATOM 1436 O O . ILE A 1 186 ? 37.023 -17.257 -20.804 1.00 55.00 186 ILE A O 1
ATOM 1440 N N . ASP A 1 187 ? 35.674 -19.046 -20.650 1.00 46.38 187 ASP A N 1
ATOM 1441 C CA . ASP A 1 187 ? 35.377 -19.190 -22.086 1.00 46.38 187 ASP A CA 1
ATOM 1442 C C . ASP A 1 187 ? 36.605 -19.225 -23.022 1.00 46.38 187 ASP A C 1
ATOM 1444 O O . ASP A 1 187 ? 36.552 -18.809 -24.174 1.00 46.38 187 ASP A O 1
ATOM 1448 N N . GLY A 1 188 ? 37.726 -19.774 -22.540 1.00 63.56 188 GLY A N 1
ATOM 1449 C CA . GLY A 1 188 ? 38.956 -19.944 -23.325 1.00 63.56 188 GLY A CA 1
ATOM 1450 C C . GLY A 1 188 ? 39.912 -18.748 -23.302 1.00 63.56 188 GLY A C 1
ATOM 1451 O O . GLY A 1 188 ? 41.028 -18.876 -23.805 1.00 63.56 188 GLY A O 1
ATOM 1452 N N . GLU A 1 189 ? 39.543 -17.637 -22.660 1.00 48.72 189 GLU A N 1
ATOM 1453 C CA . GLU A 1 189 ? 40.417 -16.476 -22.468 1.00 48.72 189 GLU A CA 1
ATOM 1454 C C . GLU A 1 189 ? 40.881 -16.334 -21.011 1.00 48.72 189 GLU A C 1
ATOM 1456 O O . GLU A 1 189 ? 40.140 -16.573 -20.052 1.00 48.72 189 GLU A O 1
ATOM 1461 N N . ALA A 1 190 ? 42.154 -15.968 -20.830 1.00 60.50 190 ALA A N 1
ATOM 1462 C CA . ALA A 1 190 ? 42.744 -15.765 -19.511 1.00 60.50 190 ALA A CA 1
ATOM 1463 C C . ALA A 1 190 ? 42.241 -14.451 -18.904 1.00 60.50 190 ALA A C 1
ATOM 1465 O O . ALA A 1 190 ? 42.430 -13.381 -19.483 1.00 60.50 190 ALA A O 1
ATOM 1466 N N . VAL A 1 191 ? 41.656 -14.516 -17.706 1.00 60.72 191 VAL A N 1
ATOM 1467 C CA . VAL A 1 191 ? 41.158 -13.323 -17.015 1.00 60.72 191 VAL A CA 1
ATOM 1468 C C . VAL A 1 191 ? 42.338 -12.431 -16.617 1.00 60.72 191 VAL A C 1
ATOM 1470 O O . VAL A 1 191 ? 43.169 -12.793 -15.778 1.00 60.72 191 VAL A O 1
ATOM 1473 N N . VAL A 1 192 ? 42.422 -11.254 -17.238 1.00 66.31 192 VAL A N 1
ATOM 1474 C CA . VAL A 1 192 ? 43.374 -10.196 -16.888 1.00 66.31 192 VAL A CA 1
ATOM 1475 C C . VAL A 1 192 ? 42.711 -9.291 -15.857 1.00 66.31 192 VAL A C 1
ATOM 1477 O O . VAL A 1 192 ? 41.798 -8.535 -16.179 1.00 66.31 192 VAL A O 1
ATOM 1480 N N . TYR A 1 193 ? 43.158 -9.364 -14.605 1.00 63.25 193 TYR A N 1
ATOM 1481 C CA . TYR A 1 193 ? 42.739 -8.404 -13.588 1.00 63.25 193 TYR A CA 1
ATOM 1482 C C . TYR A 1 193 ? 43.591 -7.135 -13.716 1.00 63.25 193 TYR A C 1
ATOM 1484 O O . TYR A 1 193 ? 44.819 -7.247 -13.739 1.00 63.25 193 TYR A O 1
ATOM 1492 N N . PRO A 1 194 ? 42.992 -5.934 -13.785 1.00 56.84 194 PRO A N 1
ATOM 1493 C CA . PRO A 1 194 ? 43.754 -4.706 -13.618 1.00 56.84 194 PRO A CA 1
ATOM 1494 C C . PRO A 1 194 ? 44.349 -4.689 -12.205 1.00 56.84 194 PRO A C 1
ATOM 1496 O O . PRO A 1 194 ? 43.651 -4.990 -11.235 1.00 56.84 194 PRO A O 1
ATOM 1499 N N . GLU A 1 195 ? 45.636 -4.361 -12.077 1.00 58.62 195 GLU A N 1
ATOM 1500 C CA . GLU A 1 195 ? 46.268 -4.208 -10.767 1.00 58.62 195 GLU A CA 1
ATOM 1501 C C . GLU A 1 195 ? 45.646 -3.010 -10.047 1.00 58.62 195 GLU A C 1
ATOM 1503 O O . GLU A 1 195 ? 45.951 -1.854 -10.335 1.00 58.62 195 GLU A O 1
ATOM 1508 N N . ILE A 1 196 ? 44.725 -3.281 -9.123 1.00 53.44 196 ILE A N 1
ATOM 1509 C CA . ILE A 1 196 ? 44.178 -2.254 -8.244 1.00 53.44 196 ILE A CA 1
ATOM 1510 C C . ILE A 1 196 ? 45.189 -2.078 -7.104 1.00 53.44 196 ILE A C 1
ATOM 1512 O O . ILE A 1 196 ? 45.414 -3.036 -6.356 1.00 53.44 196 ILE A O 1
ATOM 1516 N N . PRO A 1 197 ? 45.814 -0.899 -6.937 1.00 51.34 197 PRO A N 1
ATOM 1517 C CA . PRO A 1 197 ? 46.691 -0.662 -5.802 1.00 51.34 197 PRO A CA 1
ATOM 1518 C C . PRO A 1 197 ? 45.876 -0.806 -4.514 1.00 51.34 197 PRO A C 1
ATOM 1520 O O . PRO A 1 197 ? 44.897 -0.092 -4.299 1.00 51.34 197 PRO A O 1
ATOM 1523 N N . LEU A 1 198 ? 46.275 -1.750 -3.659 1.00 49.59 198 LEU A N 1
ATOM 1524 C CA . LEU A 1 198 ? 45.694 -1.953 -2.334 1.00 49.59 198 LEU A CA 1
ATOM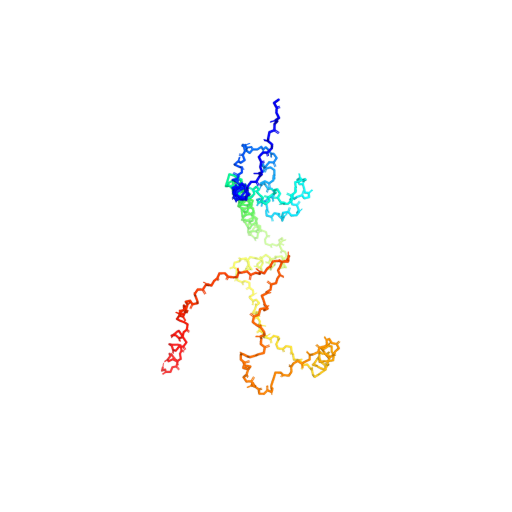 1525 C C . LEU A 1 198 ? 46.053 -0.758 -1.441 1.00 49.59 198 LEU A C 1
ATOM 1527 O O . LEU A 1 198 ? 47.024 -0.797 -0.686 1.00 49.59 198 LEU A O 1
ATOM 1531 N N . THR A 1 199 ? 45.283 0.324 -1.515 1.00 52.16 199 THR A N 1
ATOM 1532 C CA . THR A 1 199 ? 45.338 1.375 -0.502 1.00 52.16 199 THR A CA 1
ATOM 1533 C C . THR A 1 199 ? 44.667 0.850 0.763 1.00 52.16 199 THR A C 1
ATOM 1535 O O . THR A 1 199 ? 43.466 0.590 0.817 1.00 52.16 199 THR A O 1
ATOM 1538 N N . ARG A 1 200 ? 45.478 0.643 1.803 1.00 46.56 200 ARG A N 1
ATOM 1539 C CA . ARG A 1 200 ? 45.018 0.329 3.156 1.00 46.56 200 ARG A CA 1
ATOM 1540 C C . ARG A 1 200 ? 44.199 1.516 3.667 1.00 46.56 200 ARG A C 1
ATOM 1542 O O . ARG A 1 200 ? 44.765 2.509 4.105 1.00 46.56 200 ARG A O 1
ATOM 1549 N N . ILE A 1 201 ? 42.876 1.423 3.596 1.00 57.28 201 ILE A N 1
ATOM 1550 C CA . ILE A 1 201 ? 41.992 2.364 4.284 1.00 57.28 201 ILE A CA 1
ATOM 1551 C C . ILE A 1 201 ? 42.015 1.959 5.758 1.00 57.28 201 ILE A C 1
ATOM 1553 O O . ILE A 1 201 ? 41.426 0.948 6.144 1.00 57.28 201 ILE A O 1
ATOM 1557 N N . GLU A 1 202 ? 42.764 2.702 6.571 1.00 50.94 202 GLU A N 1
ATOM 1558 C CA . GLU A 1 202 ? 42.757 2.566 8.027 1.00 50.94 202 GLU A CA 1
ATOM 1559 C C . GLU A 1 202 ? 41.376 2.982 8.554 1.00 50.94 202 GLU A C 1
ATOM 1561 O O . GLU A 1 202 ? 41.098 4.147 8.818 1.00 50.94 202 GLU A O 1
ATOM 1566 N N . GLY A 1 203 ? 40.455 2.021 8.638 1.00 44.59 203 GLY A N 1
ATOM 1567 C CA . GLY A 1 203 ? 39.173 2.216 9.303 1.00 44.59 203 GLY A CA 1
ATOM 1568 C C . GLY A 1 203 ? 39.388 2.307 10.813 1.00 44.59 203 GLY A C 1
ATOM 1569 O O . GLY A 1 203 ? 39.784 1.319 11.431 1.00 44.59 203 GLY A O 1
ATOM 1570 N N . GLY A 1 204 ? 39.111 3.479 11.394 1.00 49.91 204 GLY A N 1
ATOM 1571 C CA . GLY A 1 204 ? 39.250 3.839 12.816 1.00 49.91 204 GLY A CA 1
ATOM 1572 C C . GLY A 1 204 ? 38.335 3.085 13.794 1.00 49.91 204 GLY A C 1
ATOM 1573 O O . GLY A 1 204 ? 37.689 3.682 14.646 1.00 49.91 204 GLY A O 1
ATOM 1574 N N . GLY A 1 205 ? 38.255 1.758 13.683 1.00 47.59 205 GLY A N 1
ATOM 1575 C CA . GLY A 1 205 ? 37.503 0.899 14.603 1.00 47.59 205 GLY A CA 1
ATOM 1576 C C . GLY A 1 205 ? 38.273 0.501 15.868 1.00 47.59 205 GLY A C 1
ATOM 1577 O O . GLY A 1 205 ? 37.693 -0.138 16.747 1.00 47.59 205 GLY A O 1
ATOM 1578 N N . ALA A 1 206 ? 39.565 0.836 15.958 1.00 48.00 206 ALA A N 1
ATOM 1579 C CA . ALA A 1 206 ? 40.398 0.532 17.121 1.00 48.00 206 ALA A CA 1
ATOM 1580 C C . ALA A 1 206 ? 40.113 1.481 18.298 1.00 48.00 206 ALA A C 1
ATOM 1582 O O . ALA A 1 206 ? 39.955 1.019 19.424 1.00 48.00 206 ALA A O 1
ATOM 1583 N N . GLU A 1 207 ? 39.935 2.777 18.031 1.00 50.75 207 GLU A N 1
ATOM 1584 C CA . GLU A 1 207 ? 39.798 3.806 19.075 1.00 50.75 207 GLU A CA 1
ATOM 1585 C C . GLU A 1 207 ? 38.479 3.690 19.862 1.00 50.75 207 GLU A C 1
ATOM 1587 O O . GLU A 1 207 ? 38.433 3.921 21.068 1.00 50.75 207 GLU A O 1
ATOM 1592 N N . VAL A 1 208 ? 37.404 3.224 19.215 1.00 54.56 208 VAL A N 1
ATOM 1593 C CA . VAL A 1 208 ? 36.076 3.095 19.847 1.00 54.56 208 VAL A CA 1
ATOM 1594 C C . VAL A 1 208 ? 36.029 1.961 20.884 1.00 54.56 208 VAL A C 1
ATOM 1596 O O . VAL A 1 208 ? 35.202 1.987 21.795 1.00 54.56 208 VAL A O 1
ATOM 1599 N N . ARG A 1 209 ? 36.918 0.959 20.790 1.00 51.94 209 ARG A N 1
ATOM 1600 C CA . ARG A 1 209 ? 36.946 -0.166 21.746 1.00 51.94 209 ARG A CA 1
ATOM 1601 C C . ARG A 1 209 ? 37.720 0.141 23.025 1.00 51.94 209 ARG A C 1
ATOM 1603 O O . ARG A 1 209 ? 37.496 -0.546 24.019 1.00 51.94 209 ARG A O 1
ATOM 1610 N N . GLU A 1 210 ? 38.593 1.143 23.015 1.00 50.97 210 GLU A N 1
ATOM 1611 C CA . GLU A 1 210 ? 39.408 1.501 24.180 1.00 50.97 210 GLU A CA 1
ATOM 1612 C C . GLU A 1 210 ? 38.653 2.464 25.114 1.00 50.97 210 GLU A C 1
ATOM 1614 O O . GLU A 1 210 ? 38.600 2.231 26.320 1.00 50.97 210 GLU A O 1
ATOM 1619 N N . ALA A 1 211 ? 37.899 3.421 24.556 1.00 52.56 211 ALA A N 1
ATOM 1620 C CA . ALA A 1 211 ? 37.087 4.374 25.326 1.00 52.56 211 ALA A CA 1
ATOM 1621 C C . ALA A 1 211 ? 35.950 3.730 26.155 1.00 52.56 211 ALA A C 1
ATOM 1623 O O . ALA A 1 211 ? 35.525 4.274 27.170 1.00 52.56 211 ALA A O 1
ATOM 1624 N N . LEU A 1 212 ? 35.459 2.553 25.753 1.00 53.19 212 LEU A N 1
ATOM 1625 C CA . LEU A 1 212 ? 34.404 1.820 26.470 1.00 53.19 212 LEU A CA 1
ATOM 1626 C C . LEU A 1 212 ? 34.928 0.963 27.632 1.00 53.19 212 LEU A C 1
ATOM 1628 O O . LEU A 1 212 ? 34.126 0.441 28.405 1.00 53.19 212 LEU A O 1
ATOM 1632 N N . ARG A 1 213 ? 36.252 0.807 27.769 1.00 50.78 213 ARG A N 1
ATOM 1633 C CA . ARG A 1 213 ? 36.863 -0.006 28.830 1.00 50.78 213 ARG A CA 1
ATOM 1634 C C . ARG A 1 213 ? 37.221 0.803 30.082 1.00 50.78 213 ARG A C 1
ATOM 1636 O O . ARG A 1 213 ? 37.356 0.208 31.145 1.00 50.78 213 ARG A O 1
ATOM 1643 N N . GLU A 1 214 ? 37.322 2.127 29.977 1.00 55.19 214 GLU A N 1
ATOM 1644 C CA . GLU A 1 214 ? 37.720 3.010 31.088 1.00 55.19 214 GLU A CA 1
ATOM 1645 C C . GLU A 1 214 ? 36.538 3.681 31.820 1.00 55.19 214 GLU A C 1
ATOM 1647 O O . GLU A 1 214 ? 36.736 4.309 32.851 1.00 55.19 214 GLU A O 1
ATOM 1652 N N . GLY A 1 215 ? 35.295 3.524 31.344 1.00 53.56 215 GLY A N 1
ATOM 1653 C CA . GLY A 1 215 ? 34.119 4.231 31.883 1.00 53.56 215 GLY A CA 1
ATOM 1654 C C . GLY A 1 215 ? 33.281 3.499 32.943 1.00 53.56 215 GLY A C 1
ATOM 1655 O O . GLY A 1 215 ? 32.251 4.020 33.357 1.00 53.56 215 GLY A O 1
ATOM 1656 N N . THR A 1 216 ? 33.660 2.294 33.374 1.00 54.41 216 THR A N 1
ATOM 1657 C CA . THR A 1 216 ? 32.941 1.549 34.428 1.00 54.41 216 THR A CA 1
ATOM 1658 C C . THR A 1 216 ? 33.874 1.268 35.593 1.00 54.41 216 THR A C 1
ATOM 1660 O O . THR A 1 216 ? 34.395 0.161 35.735 1.00 54.41 216 THR A O 1
ATOM 1663 N N . GLY A 1 217 ? 34.114 2.292 36.401 1.00 51.84 217 GLY A N 1
ATOM 1664 C CA . GLY A 1 217 ? 34.965 2.185 37.574 1.00 51.84 217 GLY A CA 1
ATOM 1665 C C . GLY A 1 217 ? 35.138 3.506 38.304 1.00 51.84 217 GLY A C 1
ATOM 1666 O O . GLY A 1 217 ? 36.277 3.901 38.490 1.00 51.84 217 GLY A O 1
ATOM 1667 N N . GLU A 1 218 ? 34.034 4.165 38.672 1.00 39.81 218 GLU A N 1
ATOM 1668 C CA . GLU A 1 218 ? 33.883 5.013 39.871 1.00 39.81 218 GLU A CA 1
ATOM 1669 C C . GLU A 1 218 ? 32.411 5.405 40.074 1.00 39.81 218 GLU A C 1
ATOM 1671 O O . GLU A 1 218 ? 31.735 5.730 39.070 1.00 39.81 218 GLU A O 1
#

pLDDT: mean 72.37, std 18.03, range [38.47, 95.31]

Sequence (218 aa):
MTLSAMPLTLADLEDSSAPAKPSVVARLRDSHHGLARLIAEGRPRVEVSSISGYDPSYISRMEADPAFQELIEHYRNVAQAEYSHVHSRMADLASDTVQEIHQRLIEKPDEFSPSQLNDIAKTMLDRVGLGPTKTINTNNLNASVTPEILARVRSAQQQRGEVQKIGQENKAITQADRGPDSRPVIDGEAVVYPEIPLTRIEGGGAEVREALREGTGE

Radius of gyration: 34.59 Å; chains: 1; bounding box: 86×48×106 Å